Protein AF-0000000073371157 (afdb_homodimer)

Nearest PDB structures (foldseek):
  2rbb-assembly1_B  TM=8.444E-01  e=8.580E-10  Paraburkholderia phytofirmans PsJN
  3bqx-assembly1_A-2  TM=8.732E-01  e=3.550E-09  Fulvimarina pelagi HTCC2506
  2a4x-assembly1_B  TM=8.386E-01  e=1.018E-07  Streptomyces caespitosus
  1kll-assembly1_A-2  TM=8.247E-01  e=1.500E-07  Streptomyces lavendulae
  4mym-assembly1_A-2  TM=7.101E-01  e=2.307E-08  Nocardioides sp. JS614

Solvent-accessible surface area (backbone atoms only — not comparable to full-atom values): 13990 Å² total; per-residue (Å²): 126,49,55,42,66,37,39,38,35,56,28,89,46,38,67,61,51,49,52,37,43,42,67,57,68,48,47,67,57,66,90,74,52,49,84,52,28,42,37,34,38,45,35,74,80,54,40,42,37,36,39,23,22,47,72,60,36,27,67,74,63,72,41,45,70,48,60,37,91,66,23,41,60,51,35,41,36,32,37,36,90,35,69,66,53,41,54,50,47,54,52,35,33,45,74,56,61,27,45,69,80,35,67,77,44,77,41,95,82,31,32,34,26,33,29,32,23,47,89,64,34,56,38,34,35,41,37,22,70,43,68,82,61,68,112,125,51,51,44,65,37,40,36,34,56,28,89,46,40,65,61,50,50,52,36,44,42,68,58,67,48,46,67,57,66,90,74,52,49,85,51,28,41,37,34,37,44,35,73,78,54,40,44,37,36,38,24,22,48,72,59,38,28,64,74,62,69,41,45,71,48,60,37,91,66,22,42,59,51,36,41,35,31,38,37,93,34,70,65,54,42,54,51,49,53,51,36,33,46,75,55,62,29,45,69,81,36,70,76,42,78,41,96,83,31,34,35,26,34,28,31,23,47,88,66,35,55,36,35,35,41,35,20,72,42,70,82,62,68,111

Foldseek 3Di:
DDPADAAEDADQWAVLLVQLCVLLPWDFDCPDDDRFWTWIFDDPVRHTYIYGHQVVVCVVVVDHDDQLVVDADDEAEDEDADLVSQQVSVVSNVVSPKAFPFDWDDDPQFKTKTWIAHPRNHIYMYIYGHCVRVD/DDDADAAEDADQWAVLLVQLCVLLPWDFDCPDDDRFWTWIFDDPVRHTYIYGHQVVVCVVVVDHDDQLVVDADDEAEDEDADLVSQQVSVVSNVVSPKAFPFDWDDDPQFKTKTWIAHPRNHIYMYIYGHCVRVD

InterPro domains:
  IPR004360 Glyoxalase/fosfomycin resistance/dioxygenase domain [PF00903] (6-125)
  IPR029068 Glyoxalase/Bleomycin resistance protein/Dihydroxybiphenyl dioxygenase [G3DSA:3.10.180.10] (1-135)
  IPR029068 Glyoxalase/Bleomycin resistance protein/Dihydroxybiphenyl dioxygenase [SSF54593] (1-130)

Sequence (270 aa):
MTKQIWLNLPVKNVAKAKDFFWKIGFSFNEQHDTPSSTCMVVGENHFVVMLFEEILFSGFSQNDVTDTKLSSEVLISIDAESREEVDELAKKVQEAGGNVFAEPAESQGWMYGFGFADLDGHRWNVLFMDFSKLSMTKQIWLNLPVKNVAKAKDFFWKIGFSFNEQHDTPSSTCMVVGENHFVVMLFEEILFSGFSQNDVTDTKLSSEVLISIDAESREEVDELAKKVQEAGGNVFAEPAESQGWMYGFGFADLDGHRWNVLFMDFSKLS

Radius of gyration: 18.1 Å; Cα contacts (8 Å, |Δi|>4): 629; chains: 2; bounding box: 46×47×40 Å

pLDDT: mean 96.4, std 6.04, range [56.44, 98.94]

Organism: Flavobacterium johnsoniae (strain ATCC 17061 / DSM 2064 / JCM 8514 / BCRC 14874 / CCUG 350202 / NBRC 14942 / NCIMB 11054 / UW101) (NCBI:txid376686)

Structure (mmCIF, N/CA/C/O backbone):
data_AF-0000000073371157-model_v1
#
loop_
_entity.id
_entity.type
_entity.pdbx_description
1 polymer 'Glyoxalase/bleomycin resistance protein/dioxygenase'
#
loop_
_atom_site.group_PDB
_atom_site.id
_atom_site.type_symbol
_atom_site.label_atom_id
_atom_site.label_alt_id
_atom_site.label_comp_id
_atom_site.label_asym_id
_atom_site.label_entity_id
_atom_site.label_seq_id
_atom_site.pdbx_PDB_ins_code
_atom_site.Cartn_x
_atom_site.Cartn_y
_atom_site.Cartn_z
_atom_site.occupancy
_atom_site.B_iso_or_equiv
_atom_site.auth_seq_id
_atom_site.auth_comp_id
_atom_site.auth_asym_id
_atom_site.auth_atom_id
_atom_site.pdbx_PDB_model_num
ATOM 1 N N . MET A 1 1 ? -1.892 -19.672 5.133 1 60 1 MET A N 1
ATOM 2 C CA . MET A 1 1 ? -2.338 -18.344 4.695 1 60 1 MET A CA 1
ATOM 3 C C . MET A 1 1 ? -1.188 -17.344 4.719 1 60 1 MET A C 1
ATOM 5 O O . MET A 1 1 ? -0.108 -17.656 5.23 1 60 1 MET A O 1
ATOM 9 N N . THR A 1 2 ? -1.37 -16.125 4.07 1 73.19 2 THR A N 1
ATOM 10 C CA . THR A 1 2 ? -0.425 -15.008 4.059 1 73.19 2 THR A CA 1
ATOM 11 C C . THR A 1 2 ? -0.019 -14.633 5.48 1 73.19 2 THR A C 1
ATOM 13 O O . THR A 1 2 ? -0.875 -14.43 6.344 1 73.19 2 THR A O 1
ATOM 16 N N . LYS A 1 3 ? 1.232 -14.672 5.824 1 88.38 3 LYS A N 1
ATOM 17 C CA . LYS A 1 3 ? 1.698 -14.32 7.164 1 88.38 3 LYS A CA 1
ATOM 18 C C . LYS A 1 3 ? 2.186 -12.875 7.219 1 88.38 3 LYS A C 1
ATOM 20 O O . LYS A 1 3 ? 2.047 -12.211 8.242 1 88.38 3 LYS A O 1
ATOM 25 N N . GLN A 1 4 ? 2.773 -12.516 6.117 1 95.56 4 GLN A N 1
ATOM 26 C CA . GLN A 1 4 ? 3.324 -11.164 6.09 1 95.56 4 GLN A CA 1
ATOM 27 C C . GLN A 1 4 ? 2.908 -10.43 4.82 1 95.56 4 GLN A C 1
ATOM 29 O O . GLN A 1 4 ? 2.721 -11.047 3.771 1 95.56 4 GLN A O 1
ATOM 34 N N . ILE A 1 5 ? 2.719 -9.156 4.992 1 97.75 5 ILE A N 1
ATOM 35 C CA . ILE A 1 5 ? 2.463 -8.234 3.885 1 97.75 5 ILE A CA 1
ATOM 36 C C . ILE A 1 5 ? 3.4 -7.035 3.982 1 97.75 5 ILE A C 1
ATOM 38 O O . ILE A 1 5 ? 3.686 -6.551 5.078 1 97.75 5 ILE A O 1
ATOM 42 N N . TRP A 1 6 ? 3.951 -6.641 2.848 1 98.31 6 TRP A N 1
ATOM 43 C CA . TRP A 1 6 ? 4.738 -5.41 2.801 1 98.31 6 TRP A CA 1
ATOM 44 C C . TRP A 1 6 ? 4.5 -4.664 1.491 1 98.31 6 TRP A C 1
ATOM 46 O O . TRP A 1 6 ? 3.848 -5.184 0.583 1 98.31 6 TRP A O 1
ATOM 56 N N . LEU A 1 7 ? 4.918 -3.391 1.43 1 98.69 7 LEU A N 1
ATOM 57 C CA . LEU A 1 7 ? 4.684 -2.535 0.272 1 98.69 7 LEU A CA 1
ATOM 58 C C . LEU A 1 7 ? 5.992 -2.217 -0.441 1 98.69 7 LEU A C 1
ATOM 60 O O . LEU A 1 7 ? 7.035 -2.059 0.202 1 98.69 7 LEU A O 1
ATOM 64 N N . ASN A 1 8 ? 5.898 -2.141 -1.729 1 98.81 8 ASN A N 1
ATOM 65 C CA . ASN A 1 8 ? 6.988 -1.651 -2.564 1 98.81 8 ASN A CA 1
ATOM 66 C C . ASN A 1 8 ? 6.605 -0.365 -3.289 1 98.81 8 ASN A C 1
ATOM 68 O O . ASN A 1 8 ? 5.625 -0.337 -4.039 1 98.81 8 ASN A O 1
ATOM 72 N N . LEU A 1 9 ? 7.336 0.669 -3.055 1 98.88 9 LEU A N 1
ATOM 73 C CA . LEU A 1 9 ? 7.062 1.976 -3.645 1 98.88 9 LEU A CA 1
ATOM 74 C C . LEU A 1 9 ? 8.242 2.449 -4.488 1 98.88 9 LEU A C 1
ATOM 76 O O . LEU A 1 9 ? 9.391 2.383 -4.043 1 98.88 9 LEU A O 1
ATOM 80 N N . PRO A 1 10 ? 7.953 2.939 -5.688 1 98.94 10 PRO A N 1
ATOM 81 C CA . PRO A 1 10 ? 9.031 3.535 -6.48 1 98.94 10 PRO A CA 1
ATOM 82 C C . PRO A 1 10 ? 9.375 4.957 -6.043 1 98.94 10 PRO A C 1
ATOM 84 O O . PRO A 1 10 ? 8.477 5.734 -5.699 1 98.94 10 PRO A O 1
ATOM 87 N N . VAL A 1 11 ? 10.609 5.25 -6.039 1 98.94 11 VAL A N 1
ATOM 88 C CA . VAL A 1 11 ? 11.078 6.605 -5.785 1 98.94 11 VAL A CA 1
ATOM 89 C C . VAL A 1 11 ? 12.125 6.996 -6.832 1 98.94 11 VAL A C 1
ATOM 91 O O . VAL A 1 11 ? 12.773 6.133 -7.418 1 98.94 11 VAL A O 1
ATOM 94 N N . LYS A 1 12 ? 12.25 8.258 -7.094 1 98.75 12 LYS A N 1
ATOM 95 C CA . LYS A 1 12 ? 13.211 8.75 -8.078 1 98.75 12 LYS A CA 1
ATOM 96 C C . LYS A 1 12 ? 14.633 8.727 -7.52 1 98.75 12 LYS A C 1
ATOM 98 O O . LYS A 1 12 ? 15.586 8.477 -8.258 1 98.75 12 LYS A O 1
ATOM 103 N N . ASN A 1 13 ? 14.82 9.039 -6.277 1 98.75 13 ASN A N 1
ATOM 104 C CA . ASN A 1 13 ? 16.094 9.094 -5.559 1 98.75 13 ASN A CA 1
ATOM 105 C C . ASN A 1 13 ? 15.945 8.562 -4.137 1 98.75 13 ASN A C 1
ATOM 107 O O . ASN A 1 13 ? 15.328 9.203 -3.285 1 98.75 13 ASN A O 1
ATOM 111 N N . VAL A 1 14 ? 16.594 7.402 -3.861 1 98.81 14 VAL A N 1
ATOM 112 C CA . VAL A 1 14 ? 16.391 6.68 -2.609 1 98.81 14 VAL A CA 1
ATOM 113 C C . VAL A 1 14 ? 16.906 7.516 -1.44 1 98.81 14 VAL A C 1
ATOM 115 O O . VAL A 1 14 ? 16.25 7.629 -0.408 1 98.81 14 VAL A O 1
ATOM 118 N N . ALA A 1 15 ? 18.016 8.117 -1.607 1 98.5 15 ALA A N 1
ATOM 119 C CA . ALA A 1 15 ? 18.609 8.906 -0.527 1 98.5 15 ALA A CA 1
ATOM 120 C C . ALA A 1 15 ? 17.719 10.086 -0.156 1 98.5 15 ALA A C 1
ATOM 122 O O . ALA A 1 15 ? 17.516 10.375 1.026 1 98.5 15 ALA A O 1
ATOM 123 N N . LYS A 1 16 ? 17.188 10.789 -1.141 1 98.75 16 LYS A N 1
ATOM 124 C CA . LYS A 1 16 ? 16.297 11.922 -0.89 1 98.75 16 LYS A CA 1
ATOM 125 C C . LYS A 1 16 ? 15 11.461 -0.219 1 98.75 16 LYS A C 1
ATOM 127 O O . LYS A 1 16 ? 14.516 12.102 0.713 1 98.75 16 LYS A O 1
ATOM 132 N N . ALA A 1 17 ? 14.469 10.344 -0.72 1 98.88 17 ALA A N 1
ATOM 133 C CA . ALA A 1 17 ? 13.258 9.797 -0.122 1 98.88 17 ALA A CA 1
ATOM 134 C C . ALA A 1 17 ? 13.484 9.414 1.336 1 98.88 17 ALA A C 1
ATOM 136 O O . ALA A 1 17 ? 12.672 9.734 2.205 1 98.88 17 ALA A O 1
ATOM 137 N N . LYS A 1 18 ? 14.57 8.75 1.544 1 98.5 18 LYS A N 1
ATOM 138 C CA . LYS A 1 18 ? 14.93 8.344 2.9 1 98.5 18 LYS A CA 1
ATOM 139 C C . LYS A 1 18 ? 15.039 9.555 3.826 1 98.5 18 LYS A C 1
ATOM 141 O O . LYS A 1 18 ? 14.516 9.539 4.941 1 98.5 18 LYS A O 1
ATOM 146 N N . ASP A 1 19 ? 15.727 10.586 3.375 1 98.62 19 ASP A N 1
ATOM 147 C CA . ASP A 1 19 ? 15.898 11.797 4.168 1 98.62 19 ASP A CA 1
ATOM 148 C C . ASP A 1 19 ? 14.547 12.43 4.5 1 98.62 19 ASP A C 1
ATOM 150 O O . ASP A 1 19 ? 14.312 12.844 5.641 1 98.62 19 ASP A O 1
ATOM 154 N N . PHE A 1 20 ? 13.656 12.477 3.551 1 98.88 20 PHE A N 1
ATOM 155 C CA . PHE A 1 20 ? 12.32 13.023 3.75 1 98.88 20 PHE A CA 1
ATOM 156 C C . PHE A 1 20 ? 11.578 12.266 4.844 1 98.88 20 PHE A C 1
ATOM 158 O O . PHE A 1 20 ? 11.117 12.859 5.816 1 98.88 20 PHE A O 1
ATOM 165 N N . PHE A 1 21 ? 11.492 10.945 4.641 1 98.62 21 PHE A N 1
ATOM 166 C CA . PHE A 1 21 ? 10.703 10.133 5.562 1 98.62 21 PHE A CA 1
ATOM 167 C C . PHE A 1 21 ? 11.336 10.125 6.949 1 98.62 21 PHE A C 1
ATOM 169 O O . PHE A 1 21 ? 10.633 10.094 7.961 1 98.62 21 PHE A O 1
ATOM 176 N N . TRP A 1 22 ? 12.648 10.203 6.977 1 97.56 22 TRP A N 1
ATOM 177 C CA . TRP A 1 22 ? 13.336 10.312 8.258 1 97.56 22 TRP A CA 1
ATOM 178 C C . TRP A 1 22 ? 12.953 11.602 8.977 1 97.56 22 TRP A C 1
ATOM 180 O O . TRP A 1 22 ? 12.617 11.586 10.156 1 97.56 22 TRP A O 1
ATOM 190 N N . LYS A 1 23 ? 12.945 12.688 8.297 1 98.06 23 LYS A N 1
ATOM 191 C CA . LYS A 1 23 ? 12.648 14 8.867 1 98.06 23 LYS A CA 1
ATOM 192 C C . LYS A 1 23 ? 11.227 14.047 9.43 1 98.06 23 LYS A C 1
ATOM 194 O O . LYS A 1 23 ? 10.953 14.781 10.383 1 98.06 23 LYS A O 1
ATOM 199 N N . ILE A 1 24 ? 10.406 13.25 8.828 1 97.56 24 ILE A N 1
ATOM 200 C CA . ILE A 1 24 ? 9.031 13.352 9.289 1 97.56 24 ILE A CA 1
ATOM 201 C C . ILE A 1 24 ? 8.727 12.219 10.273 1 97.56 24 ILE A C 1
ATOM 203 O O . ILE A 1 24 ? 7.574 12.008 10.648 1 97.56 24 ILE A O 1
ATOM 207 N N . GLY A 1 25 ? 9.719 11.414 10.609 1 96 25 GLY A N 1
ATOM 208 C CA . GLY A 1 25 ? 9.57 10.602 11.805 1 96 25 GLY A CA 1
ATOM 209 C C . GLY A 1 25 ? 9.57 9.117 11.516 1 96 25 GLY A C 1
ATOM 210 O O . GLY A 1 25 ? 9.406 8.305 12.43 1 96 25 GLY A O 1
ATOM 211 N N . PHE A 1 26 ? 9.719 8.711 10.273 1 96.94 26 PHE A N 1
ATOM 212 C CA . PHE A 1 26 ? 9.789 7.289 9.969 1 96.94 26 PHE A CA 1
ATOM 213 C C . PHE A 1 26 ? 11.188 6.75 10.234 1 96.94 26 PHE A C 1
ATOM 215 O O . PHE A 1 26 ? 12.148 7.516 10.32 1 96.94 26 PHE A O 1
ATOM 222 N N . SER A 1 27 ? 11.227 5.441 10.438 1 96.88 27 SER A N 1
ATOM 223 C CA . SER A 1 27 ? 12.484 4.754 10.711 1 96.88 27 SER A CA 1
ATOM 224 C C . SER A 1 27 ? 12.867 3.818 9.57 1 96.88 27 SER A C 1
ATOM 226 O O . SER A 1 27 ? 12.047 3.541 8.688 1 96.88 27 SER A O 1
ATOM 228 N N . PHE A 1 28 ? 14.141 3.348 9.633 1 97.81 28 PHE A N 1
ATOM 229 C CA . PHE A 1 28 ? 14.672 2.518 8.555 1 97.81 28 PHE A CA 1
ATOM 230 C C . PHE A 1 28 ? 15.492 1.364 9.117 1 97.81 28 PHE A C 1
ATOM 232 O O . PHE A 1 28 ? 16.203 1.524 10.117 1 97.81 28 PHE A O 1
ATOM 239 N N . ASN A 1 29 ? 15.312 0.179 8.547 1 97.5 29 ASN A N 1
ATOM 240 C CA . ASN A 1 29 ? 16.297 -0.889 8.641 1 97.5 29 ASN A CA 1
ATOM 241 C C . ASN A 1 29 ? 17.391 -0.749 7.574 1 97.5 29 ASN A C 1
ATOM 243 O O . ASN A 1 29 ? 17.156 -1.092 6.41 1 97.5 29 ASN A O 1
ATOM 247 N N . GLU A 1 30 ? 18.547 -0.343 7.938 1 95.19 30 GLU A N 1
ATOM 248 C CA . GLU A 1 30 ? 19.547 0.105 6.969 1 95.19 30 GLU A CA 1
ATOM 249 C C . GLU A 1 30 ? 20.562 -0.991 6.68 1 95.19 30 GLU A C 1
ATOM 251 O O . GLU A 1 30 ? 21.516 -0.778 5.922 1 95.19 30 GLU A O 1
ATOM 256 N N . GLN A 1 31 ? 20.344 -2.125 7.207 1 94.5 31 GLN A N 1
ATOM 257 C CA . GLN A 1 31 ? 21.328 -3.197 7.109 1 94.5 31 GLN A CA 1
ATOM 258 C C . GLN A 1 31 ? 21.594 -3.566 5.652 1 94.5 31 GLN A C 1
ATOM 260 O O . GLN A 1 31 ? 22.703 -3.965 5.305 1 94.5 31 GLN A O 1
ATOM 265 N N . HIS A 1 32 ? 20.688 -3.377 4.754 1 91.94 32 HIS A N 1
ATOM 266 C CA . HIS A 1 32 ? 20.844 -3.822 3.371 1 91.94 32 HIS A CA 1
ATOM 267 C C . HIS A 1 32 ? 20.562 -2.686 2.393 1 91.94 32 HIS A C 1
ATOM 269 O O . HIS A 1 32 ? 20.125 -2.922 1.267 1 91.94 32 HIS A O 1
ATOM 275 N N . ASP A 1 33 ? 20.812 -1.528 2.859 1 96.62 33 ASP A N 1
ATOM 276 C CA . ASP A 1 33 ? 20.641 -0.375 1.984 1 96.62 33 ASP A CA 1
ATOM 277 C C . ASP A 1 33 ? 21.531 -0.479 0.747 1 96.62 33 ASP A C 1
ATOM 279 O O . ASP A 1 33 ? 22.672 -0.907 0.837 1 96.62 33 ASP A O 1
ATOM 283 N N . THR A 1 34 ? 21.031 -0.139 -0.359 1 97.44 34 THR A N 1
ATOM 284 C CA . THR A 1 34 ? 21.781 0.094 -1.59 1 97.44 34 THR A CA 1
ATOM 285 C C . THR A 1 34 ? 21.484 1.487 -2.143 1 97.44 34 THR A C 1
ATOM 287 O O . THR A 1 34 ? 20.578 2.172 -1.669 1 97.44 34 THR A O 1
ATOM 290 N N . PRO A 1 35 ? 22.266 1.944 -3.047 1 97.38 35 PRO A N 1
ATOM 291 C CA . PRO A 1 35 ? 21.906 3.221 -3.67 1 97.38 35 PRO A CA 1
ATOM 292 C C . PRO A 1 35 ? 20.531 3.195 -4.324 1 97.38 35 PRO A C 1
ATOM 294 O O . PRO A 1 35 ? 19.906 4.246 -4.508 1 97.38 35 PRO A O 1
ATOM 297 N N . SER A 1 36 ? 20 1.982 -4.547 1 98.38 36 SER A N 1
ATOM 298 C CA . SER A 1 36 ? 18.781 1.884 -5.332 1 98.38 36 SER A CA 1
ATOM 299 C C . SER A 1 36 ? 17.625 1.335 -4.496 1 98.38 36 SER A C 1
ATOM 301 O O . SER A 1 36 ? 16.531 1.121 -5.008 1 98.38 36 SER A O 1
ATOM 303 N N . SER A 1 37 ? 17.875 1.134 -3.201 1 98.62 37 SER A N 1
ATOM 304 C CA . SER A 1 37 ? 16.781 0.615 -2.383 1 98.62 37 SER A CA 1
ATOM 305 C C . SER A 1 37 ? 17.047 0.842 -0.898 1 98.62 37 SER A C 1
ATOM 307 O O . SER A 1 37 ? 18.203 0.903 -0.471 1 98.62 37 SER A O 1
ATOM 309 N N . THR A 1 38 ? 16.016 0.983 -0.104 1 98.69 38 THR A N 1
ATOM 310 C CA . THR A 1 38 ? 16.062 1.022 1.354 1 98.69 38 THR A CA 1
ATOM 311 C C . THR A 1 38 ? 14.758 0.504 1.952 1 98.69 38 THR A C 1
ATOM 313 O O . THR A 1 38 ? 13.75 0.403 1.256 1 98.69 38 THR A O 1
ATOM 316 N N . CYS A 1 39 ? 14.812 0.127 3.174 1 98.69 39 CYS A N 1
ATOM 317 C CA . CYS A 1 39 ? 13.695 -0.491 3.875 1 98.69 39 CYS A CA 1
ATOM 318 C C . CYS A 1 39 ? 13.172 0.421 4.977 1 98.69 39 CYS A C 1
ATOM 320 O O . CYS A 1 39 ? 13.82 0.59 6.012 1 98.69 39 CYS A O 1
ATOM 322 N N . MET A 1 40 ? 12.016 0.974 4.777 1 98.44 40 MET A N 1
ATOM 323 C CA . MET A 1 40 ? 11.344 1.785 5.793 1 98.44 40 MET A CA 1
ATOM 324 C C . MET A 1 40 ? 10.469 0.919 6.691 1 98.44 40 MET A C 1
ATOM 326 O O . MET A 1 40 ? 9.828 -0.019 6.219 1 98.44 40 MET A O 1
ATOM 330 N N . VAL A 1 41 ? 10.43 1.259 7.965 1 97.19 41 VAL A N 1
ATOM 331 C CA . VAL A 1 41 ? 9.609 0.545 8.945 1 97.19 41 VAL A CA 1
ATOM 332 C C . VAL A 1 41 ? 8.594 1.499 9.562 1 97.19 41 VAL A C 1
ATOM 334 O O . VAL A 1 41 ? 8.945 2.59 10.016 1 97.19 41 VAL A O 1
ATOM 337 N N . VAL A 1 42 ? 7.293 1.053 9.555 1 96.38 42 VAL A N 1
ATOM 338 C CA . VAL A 1 42 ? 6.23 1.973 9.938 1 96.38 42 VAL A CA 1
ATOM 339 C C . VAL A 1 42 ? 5.363 1.337 11.023 1 96.38 42 VAL A C 1
ATOM 341 O O . VAL A 1 42 ? 4.953 0.18 10.898 1 96.38 42 VAL A O 1
ATOM 344 N N . GLY A 1 43 ? 5.105 2.045 12.062 1 92.69 43 GLY A N 1
ATOM 345 C CA . GLY A 1 43 ? 4.109 1.666 13.055 1 92.69 43 GLY A CA 1
ATOM 346 C C . GLY A 1 43 ? 4.637 0.679 14.086 1 92.69 43 GLY A C 1
ATOM 347 O O . GLY A 1 43 ? 5.789 0.251 14.008 1 92.69 43 GLY A O 1
ATOM 348 N N . GLU A 1 44 ? 3.77 0.349 14.984 1 91.25 44 GLU A N 1
ATOM 349 C CA . GLU A 1 44 ? 4.125 -0.492 16.125 1 91.25 44 GLU A CA 1
ATOM 350 C C . GLU A 1 44 ? 4.367 -1.936 15.688 1 91.25 44 GLU A C 1
ATOM 352 O O . GLU A 1 44 ? 5.156 -2.65 16.312 1 91.25 44 GLU A O 1
ATOM 357 N N . ASN A 1 45 ? 3.727 -2.299 14.641 1 91.81 45 ASN A N 1
ATOM 358 C CA . ASN A 1 45 ? 3.883 -3.67 14.164 1 91.81 45 ASN A CA 1
ATOM 359 C C . ASN A 1 45 ? 5.035 -3.789 13.172 1 91.81 45 ASN A C 1
ATOM 361 O O . ASN A 1 45 ? 5.191 -4.82 12.516 1 91.81 45 ASN A O 1
ATOM 365 N N . HIS A 1 46 ? 5.781 -2.75 12.945 1 94 46 HIS A N 1
ATOM 366 C CA . HIS A 1 46 ? 6.98 -2.736 12.117 1 94 46 HIS A CA 1
ATOM 367 C C . HIS A 1 46 ? 6.66 -3.131 10.68 1 94 46 HIS A C 1
ATOM 369 O O . HIS A 1 46 ? 7.34 -3.977 10.094 1 94 46 HIS A O 1
ATOM 375 N N . PHE A 1 47 ? 5.656 -2.502 10.172 1 97 47 PHE A N 1
ATOM 376 C CA . PHE A 1 47 ? 5.277 -2.736 8.781 1 97 47 PHE A CA 1
ATOM 377 C C . PHE A 1 47 ? 6.363 -2.246 7.832 1 97 47 PHE A C 1
ATOM 379 O O . PHE A 1 47 ? 6.859 -1.126 7.977 1 97 47 PHE A O 1
ATOM 386 N N . VAL A 1 48 ? 6.676 -3.078 6.844 1 97.81 48 VAL A N 1
ATOM 387 C CA . VAL A 1 48 ? 7.781 -2.785 5.941 1 97.81 48 VAL A CA 1
ATOM 388 C C . VAL A 1 48 ? 7.254 -2.098 4.684 1 97.81 48 VAL A C 1
ATOM 390 O O . VAL A 1 48 ? 6.277 -2.553 4.082 1 97.81 48 VAL A O 1
ATOM 393 N N . VAL A 1 49 ? 7.906 -0.991 4.348 1 98.69 49 VAL A N 1
ATOM 394 C CA . VAL A 1 49 ? 7.766 -0.35 3.045 1 98.69 49 VAL A CA 1
ATOM 395 C C . VAL A 1 49 ? 9.125 -0.289 2.35 1 98.69 49 VAL A C 1
ATOM 397 O O . VAL A 1 49 ? 10.008 0.458 2.771 1 98.69 49 VAL A O 1
ATOM 400 N N . MET A 1 50 ? 9.25 -1.076 1.315 1 98.81 50 MET A N 1
ATOM 401 C CA . MET A 1 50 ? 10.469 -1.002 0.511 1 98.81 50 MET A CA 1
ATOM 402 C C . MET A 1 50 ? 10.406 0.169 -0.464 1 98.81 50 MET A C 1
ATOM 404 O O . MET A 1 50 ? 9.438 0.302 -1.219 1 98.81 50 MET A O 1
ATOM 408 N N . LEU A 1 51 ? 11.398 1.003 -0.394 1 98.88 51 LEU A N 1
ATOM 409 C CA . LEU A 1 51 ? 11.578 2.053 -1.391 1 98.88 51 LEU A CA 1
ATOM 410 C C . LEU A 1 51 ? 12.602 1.636 -2.441 1 98.88 51 LEU A C 1
ATOM 412 O O . LEU A 1 51 ? 13.758 1.355 -2.111 1 98.88 51 LEU A O 1
ATOM 416 N N . PHE A 1 52 ? 12.172 1.595 -3.682 1 98.81 52 PHE A N 1
ATOM 417 C CA . PHE A 1 52 ? 13.016 1.194 -4.797 1 98.81 52 PHE A CA 1
ATOM 418 C C . PHE A 1 52 ? 13.133 2.318 -5.82 1 98.81 52 PHE A C 1
ATOM 420 O O . PHE A 1 52 ? 12.148 2.998 -6.117 1 98.81 52 PHE A O 1
ATOM 427 N N . GLU A 1 53 ? 14.312 2.436 -6.402 1 98.75 53 GLU A N 1
ATOM 428 C CA . GLU A 1 53 ? 14.367 3.248 -7.613 1 98.75 53 GLU A CA 1
ATOM 429 C C . GLU A 1 53 ? 13.383 2.746 -8.664 1 98.75 53 GLU A C 1
ATOM 431 O O . GLU A 1 53 ? 13.117 1.545 -8.75 1 98.75 53 GLU A O 1
ATOM 436 N N . GLU A 1 54 ? 12.961 3.67 -9.492 1 98.75 54 GLU A N 1
ATOM 437 C CA . GLU A 1 54 ? 11.859 3.408 -10.414 1 98.75 54 GLU A CA 1
ATOM 438 C C . GLU A 1 54 ? 12.188 2.238 -11.344 1 98.75 54 GLU A C 1
ATOM 440 O O . GLU A 1 54 ? 11.32 1.414 -11.641 1 98.75 54 GLU A O 1
ATOM 445 N N . ILE A 1 55 ? 13.438 2.139 -11.789 1 98.25 55 ILE A N 1
ATOM 446 C CA . ILE A 1 55 ? 13.789 1.101 -12.758 1 98.25 55 ILE A CA 1
ATOM 447 C C . ILE A 1 55 ? 13.68 -0.272 -12.094 1 98.25 55 ILE A C 1
ATOM 449 O O . ILE A 1 55 ? 13.234 -1.233 -12.719 1 98.25 55 ILE A O 1
ATOM 453 N N . LEU A 1 56 ? 14.078 -0.437 -10.859 1 98.06 56 LEU A N 1
ATOM 454 C CA . LEU A 1 56 ? 13.953 -1.695 -10.133 1 98.06 56 LEU A CA 1
ATOM 455 C C . LEU A 1 56 ? 12.484 -2.043 -9.898 1 98.06 56 LEU A C 1
ATOM 457 O O . LEU A 1 56 ? 12.062 -3.174 -10.156 1 98.06 56 LEU A O 1
ATOM 461 N N . PHE A 1 57 ? 11.758 -1.056 -9.445 1 98.75 57 PHE A N 1
ATOM 462 C CA . PHE A 1 57 ? 10.336 -1.242 -9.203 1 98.75 57 PHE A CA 1
ATOM 463 C C . PHE A 1 57 ? 9.625 -1.74 -10.453 1 98.75 57 PHE A C 1
ATOM 465 O O . PHE A 1 57 ? 8.852 -2.697 -10.398 1 98.75 57 PHE A O 1
ATOM 472 N N . SER A 1 58 ? 9.883 -1.059 -11.594 1 98.56 58 SER A N 1
ATOM 473 C CA . SER A 1 58 ? 9.242 -1.44 -12.844 1 98.56 58 SER A CA 1
ATOM 474 C C . SER A 1 58 ? 9.594 -2.873 -13.234 1 98.56 58 SER A C 1
ATOM 476 O O . SER A 1 58 ? 8.766 -3.58 -13.82 1 98.56 58 SER A O 1
ATOM 478 N N . GLY A 1 59 ? 10.82 -3.307 -12.906 1 97.69 59 GLY A N 1
ATOM 479 C CA . GLY A 1 59 ? 11.203 -4.688 -13.141 1 97.69 59 GLY A CA 1
ATOM 480 C C . GLY A 1 59 ? 10.383 -5.688 -12.352 1 97.69 59 GLY A C 1
ATOM 481 O O . GLY A 1 59 ? 10.031 -6.754 -12.859 1 97.69 59 GLY A O 1
ATOM 482 N N . PHE A 1 60 ? 9.992 -5.344 -11.148 1 97.44 60 PHE A N 1
ATOM 483 C CA . PHE A 1 60 ? 9.211 -6.219 -10.281 1 97.44 60 PHE A CA 1
ATOM 484 C C . PHE A 1 60 ? 7.738 -6.195 -10.68 1 97.44 60 PHE A C 1
ATOM 486 O O . PHE A 1 60 ? 7.094 -7.246 -10.742 1 97.44 60 PHE A O 1
ATOM 493 N N . SER A 1 61 ? 7.227 -4.984 -10.953 1 98.19 61 SER A N 1
ATOM 494 C CA . SER A 1 61 ? 5.797 -4.816 -11.195 1 98.19 61 SER A CA 1
ATOM 495 C C . SER A 1 61 ? 5.438 -5.172 -12.633 1 98.19 61 SER A C 1
ATOM 497 O O . SER A 1 61 ? 4.262 -5.379 -12.953 1 98.19 61 SER A O 1
ATOM 499 N N . GLN A 1 62 ? 6.512 -5.184 -13.523 1 98.19 62 GLN A N 1
ATOM 500 C CA . GLN A 1 62 ? 6.336 -5.457 -14.945 1 98.19 62 GLN A CA 1
ATOM 501 C C . GLN A 1 62 ? 5.258 -4.562 -15.555 1 98.19 62 GLN A C 1
ATOM 503 O O . GLN A 1 62 ? 4.363 -5.047 -16.25 1 98.19 62 GLN A O 1
ATOM 508 N N . ASN A 1 63 ? 5.27 -3.318 -15.242 1 98.5 63 ASN A N 1
ATOM 509 C CA . ASN A 1 63 ? 4.461 -2.219 -15.766 1 98.5 63 ASN A CA 1
ATOM 510 C C . ASN A 1 63 ? 5.199 -0.888 -15.664 1 98.5 63 ASN A C 1
ATOM 512 O O . ASN A 1 63 ? 6.195 -0.774 -14.945 1 98.5 63 ASN A O 1
ATOM 516 N N . ASP A 1 64 ? 4.785 0.105 -16.422 1 98.69 64 ASP A N 1
ATOM 517 C CA . ASP A 1 64 ? 5.348 1.442 -16.266 1 98.69 64 ASP A CA 1
ATOM 518 C C . ASP A 1 64 ? 5.035 2.016 -14.883 1 98.69 64 ASP A C 1
ATOM 520 O O . ASP A 1 64 ? 4.086 1.58 -14.227 1 98.69 64 ASP A O 1
ATOM 524 N N . VAL A 1 65 ? 5.887 2.953 -14.5 1 98.81 65 VAL A N 1
ATOM 525 C CA . VAL A 1 65 ? 5.664 3.631 -13.227 1 98.81 65 VAL A CA 1
ATOM 526 C C . VAL A 1 65 ? 4.633 4.746 -13.406 1 98.81 65 VAL A C 1
ATOM 528 O O . VAL A 1 65 ? 4.707 5.52 -14.359 1 98.81 65 VAL A O 1
ATOM 531 N N . THR A 1 66 ? 3.699 4.863 -12.539 1 98.81 66 THR A N 1
ATOM 532 C CA . THR A 1 66 ? 2.639 5.863 -12.586 1 98.81 66 THR A CA 1
ATOM 533 C C . THR A 1 66 ? 3.213 7.266 -12.414 1 98.81 66 THR A C 1
ATOM 535 O O . THR A 1 66 ? 4.086 7.488 -11.578 1 98.81 66 THR A O 1
ATOM 538 N N . ASP A 1 67 ? 2.74 8.18 -13.227 1 98.69 67 ASP A N 1
ATOM 539 C CA . ASP A 1 67 ? 2.973 9.594 -12.961 1 98.69 67 ASP A CA 1
ATOM 540 C C . ASP A 1 67 ? 2.043 10.109 -11.867 1 98.69 67 ASP A C 1
ATOM 542 O O . ASP A 1 67 ? 0.892 10.461 -12.133 1 98.69 67 ASP A O 1
ATOM 546 N N . THR A 1 68 ? 2.514 10.266 -10.672 1 98.56 68 THR A N 1
ATOM 547 C CA . THR A 1 68 ? 1.71 10.547 -9.492 1 98.56 68 THR A CA 1
ATOM 548 C C . THR A 1 68 ? 1.218 11.992 -9.5 1 98.56 68 THR A C 1
ATOM 550 O O . THR A 1 68 ? 0.351 12.367 -8.703 1 98.56 68 THR A O 1
ATOM 553 N N . LYS A 1 69 ? 1.737 12.836 -10.359 1 97.56 69 LYS A N 1
ATOM 554 C CA . LYS A 1 69 ? 1.191 14.18 -10.539 1 97.56 69 LYS A CA 1
ATOM 555 C C . LYS A 1 69 ? -0.175 14.133 -11.219 1 97.56 69 LYS A C 1
ATOM 557 O O . LYS A 1 69 ? -0.97 15.062 -11.086 1 97.56 69 LYS A O 1
ATOM 562 N N . LEU A 1 70 ? -0.416 12.984 -11.898 1 97.94 70 LEU A N 1
ATOM 563 C CA . LEU A 1 70 ? -1.623 12.898 -12.711 1 97.94 70 LEU A CA 1
ATOM 564 C C . LEU A 1 70 ? -2.67 12.016 -12.047 1 97.94 70 LEU A C 1
ATOM 566 O O . LEU A 1 70 ? -3.871 12.211 -12.242 1 97.94 70 LEU A O 1
ATOM 570 N N . SER A 1 71 ? -2.273 11 -11.328 1 98.81 71 SER A N 1
ATOM 571 C CA . SER A 1 71 ? -3.215 10.039 -10.758 1 98.81 71 SER A CA 1
ATOM 572 C C . SER A 1 71 ? -2.6 9.305 -9.578 1 98.81 71 SER A C 1
ATOM 574 O O . SER A 1 71 ? -1.387 9.359 -9.367 1 98.81 71 SER A O 1
ATOM 576 N N . SER A 1 72 ? -3.439 8.711 -8.797 1 98.81 72 SER A N 1
ATOM 577 C CA . SER A 1 72 ? -3.027 7.891 -7.664 1 98.81 72 SER A CA 1
ATOM 578 C C . SER A 1 72 ? -3.666 6.508 -7.727 1 98.81 72 SER A C 1
ATOM 580 O O . SER A 1 72 ? -4.836 6.371 -8.086 1 98.81 72 SER A O 1
ATOM 582 N N . GLU A 1 73 ? -2.902 5.523 -7.316 1 98.88 73 GLU A N 1
ATOM 583 C CA . GLU A 1 73 ? -3.354 4.137 -7.277 1 98.88 73 GLU A CA 1
ATOM 584 C C . GLU A 1 73 ? -3.582 3.67 -5.844 1 98.88 73 GLU A C 1
ATOM 586 O O . GLU A 1 73 ? -4.238 2.654 -5.613 1 98.88 73 GLU A O 1
ATOM 591 N N . VAL A 1 74 ? -3.047 4.34 -4.902 1 98.94 74 VAL A N 1
ATOM 592 C CA . VAL A 1 74 ? -3.117 3.951 -3.498 1 98.94 74 VAL A CA 1
ATOM 593 C C . VAL A 1 74 ? -3.076 5.195 -2.613 1 98.94 74 VAL A C 1
ATOM 595 O O . VAL A 1 74 ? -2.447 6.195 -2.969 1 98.94 74 VAL A O 1
ATOM 598 N N . LEU A 1 75 ? -3.795 5.199 -1.579 1 98.94 75 LEU A N 1
ATOM 599 C CA . LEU A 1 75 ? -3.652 6.121 -0.458 1 98.94 75 LEU A CA 1
ATOM 600 C C . LEU A 1 75 ? -3.17 5.387 0.791 1 98.94 75 LEU A C 1
ATOM 602 O O . LEU A 1 75 ? -3.826 4.457 1.26 1 98.94 75 LEU A O 1
ATOM 606 N N . ILE A 1 76 ? -1.988 5.781 1.271 1 98.88 76 ILE A N 1
ATOM 607 C CA . ILE A 1 76 ? -1.405 5.148 2.451 1 98.88 76 ILE A CA 1
ATOM 608 C C . ILE A 1 76 ? -1.776 5.945 3.699 1 98.88 76 ILE A C 1
ATOM 610 O O . ILE A 1 76 ? -1.5 7.145 3.781 1 98.88 76 ILE A O 1
ATOM 614 N N . SER A 1 77 ? -2.42 5.25 4.656 1 98.69 77 SER A N 1
ATOM 615 C CA . SER A 1 77 ? -2.908 5.945 5.844 1 98.69 77 SER A CA 1
ATOM 616 C C . SER A 1 77 ? -2.139 5.52 7.09 1 98.69 77 SER A C 1
ATOM 618 O O . SER A 1 77 ? -1.821 4.34 7.258 1 98.69 77 SER A O 1
ATOM 620 N N . ILE A 1 78 ? -1.87 6.488 7.949 1 98.19 78 ILE A N 1
ATOM 621 C CA . ILE A 1 78 ? -1.324 6.215 9.273 1 98.19 78 ILE A CA 1
ATOM 622 C C . ILE A 1 78 ? -2.143 6.953 10.328 1 98.19 78 ILE A C 1
ATOM 624 O O . ILE A 1 78 ? -2.797 7.957 10.031 1 98.19 78 ILE A O 1
ATOM 628 N N . ASP A 1 79 ? -2.072 6.43 11.523 1 97.5 79 ASP A N 1
ATOM 629 C CA . ASP A 1 79 ? -2.838 7.102 12.57 1 97.5 79 ASP A CA 1
ATOM 630 C C . ASP A 1 79 ? -1.948 8.039 13.383 1 97.5 79 ASP A C 1
ATOM 632 O O . ASP A 1 79 ? -0.722 7.996 13.266 1 97.5 79 ASP A O 1
ATOM 636 N N . ALA A 1 80 ? -2.572 8.914 14.023 1 97 80 ALA A N 1
ATOM 637 C CA . ALA A 1 80 ? -1.974 9.773 15.047 1 97 80 ALA A CA 1
ATOM 638 C C . ALA A 1 80 ? -2.684 9.609 16.391 1 97 80 ALA A C 1
ATOM 640 O O . ALA A 1 80 ? -3.83 9.156 16.438 1 97 80 ALA A O 1
ATOM 641 N N . GLU A 1 81 ? -2.021 9.992 17.453 1 95.06 81 GLU A N 1
ATOM 642 C CA . GLU A 1 81 ? -2.555 9.742 18.781 1 95.06 81 GLU A CA 1
ATOM 643 C C . GLU A 1 81 ? -3.309 10.961 19.312 1 95.06 81 GLU A C 1
ATOM 645 O O . GLU A 1 81 ? -3.965 10.891 20.344 1 95.06 81 GLU A O 1
ATOM 650 N N . SER A 1 82 ? -3.168 12.094 18.625 1 95.75 82 SER A N 1
ATOM 651 C CA . SER A 1 82 ? -3.834 13.328 19.031 1 95.75 82 SER A CA 1
ATOM 652 C C . SER A 1 82 ? -3.938 14.312 17.875 1 95.75 82 SER A C 1
ATOM 654 O O . SER A 1 82 ? -3.271 14.148 16.859 1 95.75 82 SER A O 1
ATOM 656 N N . ARG A 1 83 ? -4.797 15.352 18.062 1 96.94 83 ARG A N 1
ATOM 657 C CA . ARG A 1 83 ? -4.902 16.438 17.094 1 96.94 83 ARG A CA 1
ATOM 658 C C . ARG A 1 83 ? -3.58 17.188 16.969 1 96.94 83 ARG A C 1
ATOM 660 O O . ARG A 1 83 ? -3.186 17.578 15.867 1 96.94 83 ARG A O 1
ATOM 667 N N . GLU A 1 84 ? -2.924 17.359 18.109 1 97.81 84 GLU A N 1
ATOM 668 C CA . GLU A 1 84 ? -1.649 18.078 18.125 1 97.81 84 GLU A CA 1
ATOM 669 C C . GLU A 1 84 ? -0.597 17.344 17.297 1 97.81 84 GLU A C 1
ATOM 671 O O . GLU A 1 84 ? 0.193 17.969 16.594 1 97.81 84 GLU A O 1
ATOM 676 N N . GLU A 1 85 ? -0.573 16.062 17.406 1 97.69 85 GLU A N 1
ATOM 677 C CA . GLU A 1 85 ? 0.372 15.273 16.625 1 97.69 85 GLU A CA 1
ATOM 678 C C . GLU A 1 85 ? 0.119 15.422 15.125 1 97.69 85 GLU A C 1
ATOM 680 O O . GLU A 1 85 ? 1.062 15.484 14.336 1 97.69 85 GLU A O 1
ATOM 685 N N . VAL A 1 86 ? -1.158 15.469 14.758 1 98.31 86 VAL A N 1
ATOM 686 C CA . VAL A 1 86 ? -1.523 15.703 13.359 1 98.31 86 VAL A CA 1
ATOM 687 C C . VAL A 1 86 ? -0.946 17.031 12.891 1 98.31 86 VAL A C 1
ATOM 689 O O . VAL A 1 86 ? -0.275 17.094 11.859 1 98.31 86 VAL A O 1
ATOM 692 N N . ASP A 1 87 ? -1.181 18.109 13.688 1 98.5 87 ASP A N 1
ATOM 693 C CA . ASP A 1 87 ? -0.709 19.438 13.328 1 98.5 87 ASP A CA 1
ATOM 694 C C . ASP A 1 87 ? 0.813 19.469 13.227 1 98.5 87 ASP A C 1
ATOM 696 O O . ASP A 1 87 ? 1.365 20.062 12.297 1 98.5 87 ASP A O 1
ATOM 700 N N . GLU A 1 88 ? 1.434 18.844 14.148 1 98.19 88 GLU A N 1
ATOM 701 C CA . GLU A 1 88 ? 2.893 18.812 14.164 1 98.19 88 GLU A CA 1
ATOM 702 C C . GLU A 1 88 ? 3.443 18.094 12.938 1 98.19 88 GLU A C 1
ATOM 704 O O . GLU A 1 88 ? 4.406 18.547 12.32 1 98.19 88 GLU A O 1
ATOM 709 N N . LEU A 1 89 ? 2.838 16.953 12.602 1 98.19 89 LEU A N 1
ATOM 710 C CA . LEU A 1 89 ? 3.309 16.188 11.461 1 98.19 89 LEU A CA 1
ATOM 711 C C . LEU A 1 89 ? 3.082 16.953 10.156 1 98.19 89 LEU A C 1
ATOM 713 O O . LEU A 1 89 ? 3.908 16.891 9.242 1 98.19 89 LEU A O 1
ATOM 717 N N . ALA A 1 90 ? 1.987 17.625 10.07 1 98.69 90 ALA A N 1
ATOM 718 C CA . ALA A 1 90 ? 1.732 18.438 8.883 1 98.69 90 ALA A CA 1
ATOM 719 C C . ALA A 1 90 ? 2.836 19.484 8.68 1 98.69 90 ALA A C 1
ATOM 721 O O . ALA A 1 90 ? 3.312 19.672 7.559 1 98.69 90 ALA A O 1
ATOM 722 N N . LYS A 1 91 ? 3.221 20.094 9.766 1 98.62 91 LYS A N 1
ATOM 723 C CA . LYS A 1 91 ? 4.301 21.062 9.703 1 98.62 91 LYS A CA 1
ATOM 724 C C . LYS A 1 91 ? 5.613 20.422 9.289 1 98.62 91 LYS A C 1
ATOM 726 O O . LYS A 1 91 ? 6.324 20.938 8.422 1 98.62 91 LYS A O 1
ATOM 731 N N . LYS A 1 92 ? 5.938 19.281 9.875 1 98.56 92 LYS A N 1
ATOM 732 C CA . LYS A 1 92 ? 7.16 18.547 9.539 1 98.56 92 LYS A CA 1
ATOM 733 C C . LYS A 1 92 ? 7.188 18.172 8.062 1 98.56 92 LYS A C 1
ATOM 735 O O . LYS A 1 92 ? 8.234 18.25 7.418 1 98.56 92 LYS A O 1
ATOM 740 N N . VAL A 1 93 ? 6.055 17.719 7.531 1 98.75 93 VAL A N 1
ATOM 741 C CA . VAL A 1 93 ? 5.945 17.328 6.129 1 98.75 93 VAL A CA 1
ATOM 742 C C . VAL A 1 93 ? 6.27 18.516 5.227 1 98.75 93 VAL A C 1
ATOM 744 O O . VAL A 1 93 ? 7.07 18.391 4.293 1 98.75 93 VAL A O 1
ATOM 747 N N . GLN A 1 94 ? 5.684 19.625 5.562 1 98.69 94 GLN A N 1
ATOM 748 C CA . GLN A 1 94 ? 5.922 20.828 4.762 1 98.69 94 GLN A CA 1
ATOM 749 C C . GLN A 1 94 ? 7.391 21.25 4.82 1 98.69 94 GLN A C 1
ATOM 751 O O . GLN A 1 94 ? 8 21.531 3.791 1 98.69 94 GLN A O 1
ATOM 756 N N . GLU A 1 95 ? 7.922 21.25 5.973 1 98.69 95 GLU A N 1
ATOM 757 C CA . GLU A 1 95 ? 9.305 21.656 6.176 1 98.69 95 GLU A CA 1
ATOM 758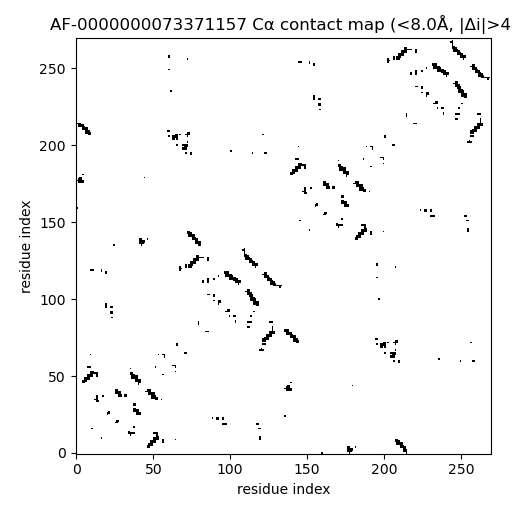 C C . GLU A 1 95 ? 10.273 20.719 5.465 1 98.69 95 GLU A C 1
ATOM 760 O O . GLU A 1 95 ? 11.336 21.141 5.004 1 98.69 95 GLU A O 1
ATOM 765 N N . ALA A 1 96 ? 9.867 19.469 5.371 1 98.75 96 ALA A N 1
ATOM 766 C CA . ALA A 1 96 ? 10.719 18.469 4.754 1 98.75 96 ALA A CA 1
ATOM 767 C C . ALA A 1 96 ? 10.57 18.469 3.234 1 98.75 96 ALA A C 1
ATOM 769 O O . ALA A 1 96 ? 11.297 17.766 2.527 1 98.75 96 ALA A O 1
ATOM 770 N N . GLY A 1 97 ? 9.648 19.25 2.75 1 98.62 97 GLY A N 1
ATOM 771 C CA . GLY A 1 97 ? 9.5 19.406 1.312 1 98.62 97 GLY A CA 1
ATOM 772 C C . GLY A 1 97 ? 8.32 18.641 0.749 1 98.62 97 GLY A C 1
ATOM 773 O O . GLY A 1 97 ? 8.125 18.578 -0.467 1 98.62 97 GLY A O 1
ATOM 774 N N . GLY A 1 98 ? 7.52 18 1.604 1 98.75 98 GLY A N 1
ATOM 775 C CA . GLY A 1 98 ? 6.301 17.344 1.146 1 98.75 98 GLY A CA 1
ATOM 776 C C . GLY A 1 98 ? 5.219 18.344 0.748 1 98.75 98 GLY A C 1
ATOM 777 O O . GLY A 1 98 ? 5.316 19.531 1.046 1 98.75 98 GLY A O 1
ATOM 778 N N . ASN A 1 99 ? 4.242 17.812 -0.024 1 98.75 99 ASN A N 1
ATOM 779 C CA . ASN A 1 99 ? 3.105 18.641 -0.437 1 98.75 99 ASN A CA 1
ATOM 780 C C . ASN A 1 99 ? 1.863 18.328 0.392 1 98.75 99 ASN A C 1
ATOM 782 O O . ASN A 1 99 ? 1.255 17.266 0.233 1 98.75 99 ASN A O 1
ATOM 786 N N . VAL A 1 100 ? 1.498 19.203 1.259 1 98.75 100 VAL A N 1
ATOM 787 C CA . VAL A 1 100 ? 0.25 19.062 2 1 98.75 100 VAL A CA 1
ATOM 788 C C . VAL A 1 100 ? -0.927 19.469 1.118 1 98.75 100 VAL A C 1
ATOM 790 O O . VAL A 1 100 ? -1.217 20.656 0.972 1 98.75 100 VAL A O 1
ATOM 793 N N . PHE A 1 101 ? -1.63 18.484 0.591 1 98.69 101 PHE A N 1
ATOM 794 C CA . PHE A 1 101 ? -2.684 18.797 -0.368 1 98.69 101 PHE A CA 1
ATOM 795 C C . PHE A 1 101 ? -4.023 18.984 0.338 1 98.69 101 PHE A C 1
ATOM 797 O O . PHE A 1 101 ? -4.98 19.484 -0.254 1 98.69 101 PHE A O 1
ATOM 804 N N . ALA A 1 102 ? -4.168 18.516 1.549 1 98.62 102 ALA A N 1
ATOM 805 C CA . ALA A 1 102 ? -5.301 18.75 2.436 1 98.62 102 ALA A CA 1
ATOM 806 C C . ALA A 1 102 ? -4.836 19.156 3.83 1 98.62 102 ALA A C 1
ATOM 808 O O . ALA A 1 102 ? -4.199 18.375 4.535 1 98.62 102 ALA A O 1
ATOM 809 N N . GLU A 1 103 ? -5.148 20.375 4.227 1 98.62 103 GLU A N 1
ATOM 810 C CA . GLU A 1 103 ? -4.727 20.875 5.527 1 98.62 103 GLU A CA 1
ATOM 811 C C . GLU A 1 103 ? -5.449 20.156 6.664 1 98.62 103 GLU A C 1
ATOM 813 O O . GLU A 1 103 ? -6.52 19.594 6.461 1 98.62 103 GLU A O 1
ATOM 818 N N . PRO A 1 104 ? -4.801 20.219 7.848 1 98.69 104 PRO A N 1
ATOM 819 C CA . PRO A 1 104 ? -5.477 19.594 8.992 1 98.69 104 PRO A CA 1
ATOM 820 C C . PRO A 1 104 ? -6.887 20.141 9.203 1 98.69 104 PRO A C 1
ATOM 822 O O . PRO A 1 104 ? -7.09 21.359 9.242 1 98.69 104 PRO A O 1
ATOM 825 N N . ALA A 1 105 ? -7.797 19.203 9.273 1 98.38 105 ALA A N 1
ATOM 826 C CA . ALA A 1 105 ? -9.195 19.594 9.445 1 98.38 105 ALA A CA 1
ATOM 827 C C . ALA A 1 105 ? -10.008 18.453 10.062 1 98.38 105 ALA A C 1
ATOM 829 O O . ALA A 1 105 ? -9.594 17.297 10.016 1 98.38 105 ALA A O 1
ATOM 830 N N . GLU A 1 106 ? -11.125 18.828 10.602 1 96.81 106 GLU A N 1
ATOM 831 C CA . GLU A 1 106 ? -12.062 17.844 11.125 1 96.81 106 GLU A CA 1
ATOM 832 C C . GLU A 1 106 ? -12.914 17.25 10.008 1 96.81 106 GLU A C 1
ATOM 834 O O . GLU A 1 106 ? -13.312 17.953 9.078 1 96.81 106 GLU A O 1
ATOM 839 N N . SER A 1 107 ? -13.078 15.953 10.156 1 92.19 107 SER A N 1
ATOM 840 C CA . SER A 1 107 ? -14 15.273 9.25 1 92.19 107 SER A CA 1
ATOM 841 C C . SER A 1 107 ? -14.945 14.352 10.016 1 92.19 107 SER A C 1
ATOM 843 O O . SER A 1 107 ? -14.539 13.688 10.969 1 92.19 107 SER A O 1
ATOM 845 N N . GLN A 1 108 ? -16.25 14.445 9.633 1 89.31 108 GLN A N 1
ATOM 846 C CA . GLN A 1 108 ? -17.297 13.57 10.141 1 89.31 108 GLN A CA 1
ATOM 847 C C . GLN A 1 108 ? -17.453 13.719 11.648 1 89.31 108 GLN A C 1
ATOM 849 O O . GLN A 1 108 ? -18.078 12.875 12.297 1 89.31 108 GLN A O 1
ATOM 854 N N . GLY A 1 109 ? -16.828 14.648 12.266 1 90.81 109 GLY A N 1
ATOM 855 C CA . GLY A 1 109 ? -17.016 14.969 13.672 1 90.81 109 GLY A CA 1
ATOM 856 C C . GLY A 1 109 ? -16.047 14.242 14.578 1 90.81 109 GLY A C 1
ATOM 857 O O . GLY A 1 109 ? -15.719 14.727 15.664 1 90.81 109 GLY A O 1
ATOM 858 N N . TRP A 1 110 ? -15.625 13.031 14.164 1 92.5 110 TRP A N 1
ATOM 859 C CA . TRP A 1 110 ? -14.789 12.242 15.062 1 92.5 110 TRP A CA 1
ATOM 860 C C . TRP A 1 110 ? -13.406 12.008 14.461 1 92.5 110 TRP A C 1
ATOM 862 O O . TRP A 1 110 ? -12.539 11.406 15.094 1 92.5 110 TRP A O 1
ATOM 872 N N . MET A 1 111 ? -13.234 12.484 13.273 1 96.31 111 MET A N 1
ATOM 873 C CA . MET A 1 111 ? -11.945 12.312 12.617 1 96.31 111 MET A CA 1
ATOM 874 C C . MET A 1 111 ? -11.25 13.656 12.43 1 96.31 111 MET A C 1
ATOM 876 O O . MET A 1 111 ? -11.898 14.656 12.125 1 96.31 111 MET A O 1
ATOM 880 N N . TYR A 1 112 ? -9.938 13.75 12.664 1 98.06 112 TYR A N 1
ATOM 881 C CA . TYR A 1 112 ? -9.07 14.898 12.406 1 98.06 112 TYR A CA 1
ATOM 882 C C . TYR A 1 112 ? -7.793 14.461 11.695 1 98.06 112 TYR A C 1
ATOM 884 O O . TYR A 1 112 ? -7.137 13.5 12.109 1 98.06 112 TYR A O 1
ATOM 892 N N . GLY A 1 113 ? -7.523 15.109 10.594 1 98.44 113 GLY A N 1
ATOM 893 C CA . GLY A 1 113 ? -6.359 14.641 9.859 1 98.44 113 GLY A CA 1
ATOM 894 C C . GLY A 1 113 ? -5.969 15.547 8.703 1 98.44 113 GLY A C 1
ATOM 895 O O . GLY A 1 113 ? -6.574 16.594 8.508 1 98.44 113 GLY A O 1
ATOM 896 N N . PHE A 1 114 ? -4.961 15.195 7.98 1 98.75 114 PHE A N 1
ATOM 897 C CA . PHE A 1 114 ? -4.488 15.906 6.801 1 98.75 114 PHE A CA 1
ATOM 898 C C . PHE A 1 114 ? -3.957 14.93 5.758 1 98.75 114 PHE A C 1
ATOM 900 O O . PHE A 1 114 ? -3.777 13.75 6.043 1 98.75 114 PHE A O 1
ATOM 907 N N . GLY A 1 115 ? -3.869 15.391 4.574 1 98.75 115 GLY A N 1
ATOM 908 C CA . GLY A 1 115 ? -3.311 14.625 3.473 1 98.75 115 GLY A CA 1
ATOM 909 C C . GLY A 1 115 ? -2.062 15.25 2.883 1 98.75 115 GLY A C 1
ATOM 910 O O . GLY A 1 115 ? -1.956 16.469 2.801 1 98.75 115 GLY A O 1
ATOM 911 N N . PHE A 1 116 ? -1.102 14.383 2.482 1 98.88 116 PHE A N 1
ATOM 912 C CA . PHE A 1 116 ? 0.093 14.922 1.841 1 98.88 116 PHE A CA 1
ATOM 913 C C . PHE A 1 116 ? 0.616 13.961 0.779 1 98.88 116 PHE A C 1
ATOM 915 O O . PHE A 1 116 ? 0.274 12.781 0.783 1 98.88 116 PHE A O 1
ATOM 922 N N . ALA A 1 117 ? 1.348 14.508 -0.154 1 98.88 117 ALA A N 1
ATOM 923 C CA . ALA A 1 117 ? 2.156 13.75 -1.105 1 98.88 117 ALA A CA 1
ATOM 924 C C . ALA A 1 117 ? 3.635 13.805 -0.733 1 98.88 117 ALA A C 1
ATOM 926 O O . ALA A 1 117 ? 4.164 14.875 -0.424 1 98.88 117 ALA A O 1
ATOM 927 N N . ASP A 1 118 ? 4.27 12.648 -0.704 1 98.88 118 ASP A N 1
ATOM 928 C CA . ASP A 1 118 ? 5.703 12.617 -0.449 1 98.88 118 ASP A CA 1
ATOM 929 C C . ASP A 1 118 ? 6.484 13.172 -1.639 1 98.88 118 ASP A C 1
ATOM 931 O O . ASP A 1 118 ? 5.895 13.695 -2.584 1 98.88 118 ASP A O 1
ATOM 935 N N . LEU A 1 119 ? 7.766 13.109 -1.675 1 98.75 119 LEU A N 1
ATOM 936 C CA . LEU A 1 119 ? 8.594 13.773 -2.68 1 98.75 119 LEU A CA 1
ATOM 937 C C . LEU A 1 119 ? 8.328 13.195 -4.066 1 98.75 119 LEU A C 1
ATOM 939 O O . LEU A 1 119 ? 8.57 13.859 -5.078 1 98.75 119 LEU A O 1
ATOM 943 N N . ASP A 1 120 ? 7.855 11.953 -4.141 1 98.88 120 ASP A N 1
ATOM 944 C CA . ASP A 1 120 ? 7.613 11.289 -5.414 1 98.88 120 ASP A CA 1
ATOM 945 C C . ASP A 1 120 ? 6.129 11.289 -5.77 1 98.88 120 ASP A C 1
ATOM 947 O O . ASP A 1 120 ? 5.719 10.688 -6.762 1 98.88 120 ASP A O 1
ATOM 951 N N . GLY A 1 121 ? 5.316 11.898 -4.891 1 98.81 121 GLY A N 1
ATOM 952 C CA . GLY A 1 121 ? 3.92 12.141 -5.211 1 98.81 121 GLY A CA 1
ATOM 953 C C . GLY A 1 121 ? 2.988 11.07 -4.668 1 98.81 121 GLY A C 1
ATOM 954 O O . GLY A 1 121 ? 1.774 11.133 -4.879 1 98.81 121 GLY A O 1
ATOM 955 N N . HIS A 1 122 ? 3.5 10.039 -3.992 1 98.88 122 HIS A N 1
ATOM 956 C CA . HIS A 1 122 ? 2.615 9.078 -3.344 1 98.88 122 HIS A CA 1
ATOM 957 C C . HIS A 1 122 ? 1.748 9.75 -2.287 1 98.88 122 HIS A C 1
ATOM 959 O O . HIS A 1 122 ? 2.232 10.594 -1.523 1 98.88 122 HIS A O 1
ATOM 965 N N . ARG A 1 123 ? 0.506 9.367 -2.205 1 98.88 123 ARG A N 1
ATOM 966 C CA . ARG A 1 123 ? -0.441 10.039 -1.326 1 98.88 123 ARG A CA 1
ATOM 967 C C . ARG A 1 123 ? -0.547 9.328 0.017 1 98.88 123 ARG A C 1
ATOM 969 O O . ARG A 1 123 ? -0.714 8.102 0.066 1 98.88 123 ARG A O 1
ATOM 976 N N . TRP A 1 124 ? -0.444 10.141 1.014 1 98.88 124 TRP A N 1
ATOM 977 C CA . TRP A 1 124 ? -0.577 9.734 2.408 1 98.88 124 TRP A CA 1
ATOM 978 C C . TRP A 1 124 ? -1.656 10.547 3.113 1 98.88 124 TRP A C 1
ATOM 980 O O . TRP A 1 124 ? -1.96 11.672 2.711 1 98.88 124 TRP A O 1
ATOM 990 N N . ASN A 1 125 ? -2.205 9.953 4.105 1 98.69 125 ASN A N 1
ATOM 991 C CA . ASN A 1 125 ? -2.941 10.773 5.059 1 98.69 125 ASN A CA 1
ATOM 992 C C . ASN A 1 125 ? -2.707 10.312 6.496 1 98.69 125 ASN A C 1
ATOM 994 O O . ASN A 1 125 ? -2.295 9.172 6.727 1 98.69 125 ASN A O 1
ATOM 998 N N . VAL A 1 126 ? -2.789 11.242 7.379 1 98.44 126 VAL A N 1
ATOM 999 C CA . VAL A 1 126 ? -2.646 11.047 8.82 1 98.44 126 VAL A CA 1
ATOM 1000 C C . VAL A 1 126 ? -3.973 11.352 9.516 1 98.44 126 VAL A C 1
ATOM 1002 O O . VAL A 1 126 ? -4.555 12.422 9.32 1 98.44 126 VAL A O 1
ATOM 1005 N N . LEU A 1 127 ? -4.402 10.391 10.336 1 98.25 127 LEU A N 1
ATOM 1006 C CA . LEU A 1 127 ? -5.727 10.539 10.93 1 98.25 127 LEU A CA 1
ATOM 1007 C C . LEU A 1 127 ? -5.68 10.328 12.438 1 98.25 127 LEU A C 1
ATOM 1009 O O . LEU A 1 127 ? -5.125 9.336 12.914 1 98.25 127 LEU A O 1
ATOM 1013 N N . PHE A 1 128 ? -6.172 11.219 13.164 1 97.94 128 PHE A N 1
ATOM 1014 C CA . PHE A 1 128 ? -6.562 11.031 14.555 1 97.94 128 PHE A CA 1
ATOM 1015 C C . PHE A 1 128 ? -8.055 10.734 14.664 1 97.94 128 PHE A C 1
ATOM 1017 O O . PHE A 1 128 ? -8.883 11.562 14.281 1 97.94 128 PHE A O 1
ATOM 1024 N N . MET A 1 129 ? -8.398 9.562 15.102 1 94.81 129 MET A N 1
ATOM 1025 C CA . MET A 1 129 ? -9.781 9.148 15.289 1 94.81 129 MET A CA 1
ATOM 1026 C C . MET A 1 129 ? -10.172 9.188 16.766 1 94.81 129 MET A C 1
ATOM 1028 O O . MET A 1 129 ? -9.609 8.445 17.578 1 94.81 129 MET A O 1
ATOM 1032 N N . ASP A 1 130 ? -11.07 10.016 17.031 1 93 130 ASP A N 1
ATOM 1033 C CA . ASP A 1 130 ? -11.562 10.18 18.406 1 93 130 ASP A CA 1
ATOM 1034 C C . ASP A 1 130 ? -12.852 9.391 18.609 1 93 130 ASP A C 1
ATOM 1036 O O . ASP A 1 130 ? -13.945 9.938 18.516 1 93 130 ASP A O 1
ATOM 1040 N N . PHE A 1 131 ? -12.734 8.188 19.047 1 87.81 131 PHE A N 1
ATOM 1041 C CA . PHE A 1 131 ? -13.867 7.273 19.141 1 87.81 131 PHE A CA 1
ATOM 1042 C C . PHE A 1 131 ? -14.773 7.637 20.312 1 87.81 131 PHE A C 1
ATOM 1044 O O . PHE A 1 131 ? -15.906 7.16 20.391 1 87.81 131 PHE A O 1
ATOM 1051 N N . SER A 1 132 ? -14.273 8.391 21.203 1 89.12 132 SER A N 1
ATOM 1052 C CA . SER A 1 132 ? -15.125 8.852 22.297 1 89.12 132 SER A CA 1
ATOM 1053 C C . SER A 1 132 ? -16.25 9.742 21.781 1 89.12 132 SER A C 1
ATOM 1055 O O . SER A 1 132 ? -17.25 9.953 22.469 1 89.12 132 SER A O 1
ATOM 1057 N N . LYS A 1 133 ? -16.078 10.273 20.609 1 86.12 133 LYS A N 1
ATOM 1058 C CA . LYS A 1 133 ? -17.062 11.156 20 1 86.12 133 LYS A CA 1
ATOM 1059 C C . LYS A 1 133 ? -18.078 10.367 19.188 1 86.12 133 LYS A C 1
ATOM 1061 O O . LYS A 1 133 ? -19.031 10.93 18.656 1 86.12 133 LYS A O 1
ATOM 1066 N N . LEU A 1 134 ? -17.703 9.07 18.828 1 75.38 134 LEU A N 1
ATOM 1067 C CA . LEU A 1 134 ? -18.672 8.242 18.125 1 75.38 134 LEU A CA 1
ATOM 1068 C C . LEU A 1 134 ? -19.891 7.973 18.984 1 75.38 134 LEU A C 1
ATOM 1070 O O . LEU A 1 134 ? -20.984 7.703 18.469 1 75.38 134 LEU A O 1
ATOM 1074 N N . SER A 1 135 ? -20.109 8.422 20.344 1 56.88 135 SER A N 1
ATOM 1075 C CA . SER A 1 135 ? -21.281 8.164 21.188 1 56.88 135 SER A CA 1
ATOM 1076 C C . SER A 1 135 ? -22.562 8.68 20.531 1 56.88 135 SER A C 1
ATOM 1078 O O . SER A 1 135 ? -22.531 9.664 19.781 1 56.88 135 SER A O 1
ATOM 1080 N N . MET B 1 1 ? 4.082 8.719 18.328 1 60.62 1 MET B N 1
ATOM 1081 C CA . MET B 1 1 ? 4.508 8.188 17.031 1 60.62 1 MET B CA 1
ATOM 1082 C C . MET B 1 1 ? 3.404 7.34 16.406 1 60.62 1 MET B C 1
ATOM 1084 O O . MET B 1 1 ? 2.449 6.957 17.078 1 60.62 1 MET B O 1
ATOM 1088 N N . THR B 1 2 ? 3.443 7.191 15.047 1 72.19 2 THR B N 1
ATOM 1089 C CA . THR B 1 2 ? 2.492 6.41 14.266 1 72.19 2 THR B CA 1
ATOM 1090 C C . THR B 1 2 ? 2.336 5.008 14.844 1 72.19 2 THR B C 1
ATOM 1092 O O . THR B 1 2 ? 3.326 4.32 15.094 1 72.19 2 THR B O 1
ATOM 1095 N N . LYS B 1 3 ? 1.175 4.637 15.086 1 82.88 3 LYS B N 1
ATOM 1096 C CA . LYS B 1 3 ? 0.934 3.311 15.656 1 82.88 3 LYS B CA 1
ATOM 1097 C C . LYS B 1 3 ? 0.465 2.332 14.578 1 82.88 3 LYS B C 1
ATOM 1099 O O . LYS B 1 3 ? 0.841 1.158 14.594 1 82.88 3 LYS B O 1
ATOM 1104 N N . GLN B 1 4 ? -0.276 2.834 13.719 1 95.19 4 GLN B N 1
ATOM 1105 C CA . GLN B 1 4 ? -0.867 1.929 12.734 1 95.19 4 GLN B CA 1
ATOM 1106 C C . GLN B 1 4 ? -0.736 2.488 11.32 1 95.19 4 GLN B C 1
ATOM 1108 O O . GLN B 1 4 ? -0.678 3.705 11.133 1 95.19 4 GLN B O 1
ATOM 1113 N N . ILE B 1 5 ? -0.661 1.563 10.398 1 97.81 5 ILE B N 1
ATOM 1114 C CA . ILE B 1 5 ? -0.674 1.855 8.969 1 97.81 5 ILE B CA 1
ATOM 1115 C C . ILE B 1 5 ? -1.68 0.947 8.266 1 97.81 5 ILE B C 1
ATOM 1117 O O . ILE B 1 5 ? -1.82 -0.226 8.617 1 97.81 5 I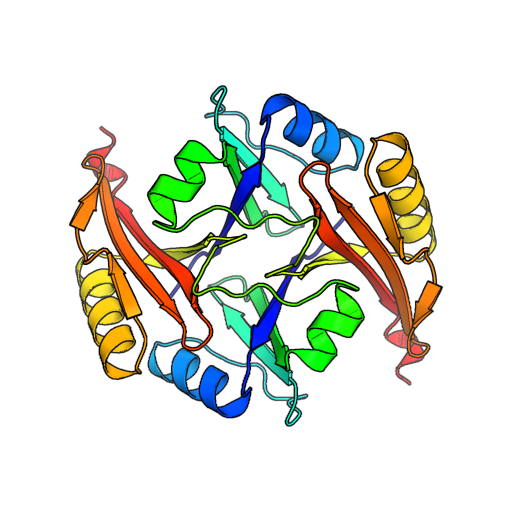LE B O 1
ATOM 1121 N N . TRP B 1 6 ? -2.445 1.527 7.336 1 98.38 6 TRP B N 1
ATOM 1122 C CA . TRP B 1 6 ? -3.324 0.725 6.488 1 98.38 6 TRP B CA 1
ATOM 1123 C C . TRP B 1 6 ? -3.373 1.283 5.07 1 98.38 6 TRP B C 1
ATOM 1125 O O . TRP B 1 6 ? -2.855 2.371 4.809 1 98.38 6 TRP B O 1
ATOM 1135 N N . LEU B 1 7 ? -3.902 0.487 4.105 1 98.75 7 LEU B N 1
ATOM 1136 C CA . LEU B 1 7 ? -3.947 0.879 2.699 1 98.75 7 LEU B CA 1
ATOM 1137 C C . LEU B 1 7 ? -5.383 1.124 2.25 1 98.75 7 LEU B C 1
ATOM 1139 O O . LEU B 1 7 ? -6.309 0.445 2.707 1 98.75 7 LEU B O 1
ATOM 1143 N N . ASN B 1 8 ? -5.512 2.064 1.398 1 98.88 8 ASN B N 1
ATOM 1144 C CA . ASN B 1 8 ? -6.762 2.312 0.685 1 98.88 8 ASN B CA 1
ATOM 1145 C C . ASN B 1 8 ? -6.602 2.092 -0.816 1 98.88 8 ASN B C 1
ATOM 1147 O O . ASN B 1 8 ? -5.773 2.74 -1.459 1 98.88 8 ASN B O 1
ATOM 1151 N N . LEU B 1 9 ? -7.348 1.183 -1.352 1 98.88 9 LEU B N 1
ATOM 1152 C CA . LEU B 1 9 ? -7.277 0.838 -2.768 1 98.88 9 LEU B CA 1
ATOM 1153 C C . LEU B 1 9 ? -8.609 1.093 -3.457 1 98.88 9 LEU B C 1
ATOM 1155 O O . LEU B 1 9 ? -9.664 0.701 -2.945 1 98.88 9 LEU B O 1
ATOM 1159 N N . PRO B 1 10 ? -8.555 1.723 -4.625 1 98.94 10 PRO B N 1
ATOM 1160 C CA . PRO B 1 10 ? -9.789 1.871 -5.398 1 98.94 10 PRO B CA 1
ATOM 1161 C C . PRO B 1 10 ? -10.164 0.603 -6.164 1 98.94 10 PRO B C 1
ATOM 1163 O O . PRO B 1 10 ? -9.281 -0.087 -6.688 1 98.94 10 PRO B O 1
ATOM 1166 N N . VAL B 1 11 ? -11.406 0.321 -6.199 1 98.94 11 VAL B N 1
ATOM 1167 C CA . VAL B 1 11 ? -11.93 -0.771 -7.008 1 98.94 11 VAL B CA 1
ATOM 1168 C C . VAL B 1 11 ? -13.156 -0.291 -7.789 1 98.94 11 VAL B C 1
ATOM 1170 O O . VAL B 1 11 ? -13.828 0.655 -7.375 1 98.94 11 VAL B O 1
ATOM 1173 N N . LYS B 1 12 ? -13.422 -0.898 -8.898 1 98.75 12 LYS B N 1
ATOM 1174 C CA . LYS B 1 12 ? -14.562 -0.531 -9.727 1 98.75 12 LYS B CA 1
ATOM 1175 C C . LYS B 1 12 ? -15.867 -1.047 -9.125 1 98.75 12 LYS B C 1
ATOM 1177 O O . LYS B 1 12 ? -16.906 -0.396 -9.234 1 98.75 12 LYS B O 1
ATOM 1182 N N . ASN B 1 13 ? -15.883 -2.221 -8.57 1 98.75 13 ASN B N 1
ATOM 1183 C CA . ASN B 1 13 ? -17.016 -2.904 -7.949 1 98.75 13 ASN B CA 1
ATOM 1184 C C . ASN B 1 13 ? -16.594 -3.648 -6.684 1 98.75 13 ASN B C 1
ATOM 1186 O O . ASN B 1 13 ? -15.898 -4.664 -6.758 1 98.75 13 ASN B O 1
ATOM 1190 N N . VAL B 1 14 ? -17.109 -3.176 -5.527 1 98.81 14 VAL B N 1
ATOM 1191 C CA . VAL B 1 14 ? -16.641 -3.666 -4.234 1 98.81 14 VAL B CA 1
ATOM 1192 C C . VAL B 1 14 ? -17.016 -5.137 -4.07 1 98.81 14 VAL B C 1
ATOM 1194 O O . VAL B 1 14 ? -16.203 -5.949 -3.627 1 98.81 14 VAL B O 1
ATOM 1197 N N . ALA B 1 15 ? -18.188 -5.473 -4.461 1 98.5 15 ALA B N 1
ATOM 1198 C CA . ALA B 1 15 ? -18.641 -6.848 -4.301 1 98.5 15 ALA B CA 1
ATOM 1199 C C . ALA B 1 15 ? -17.797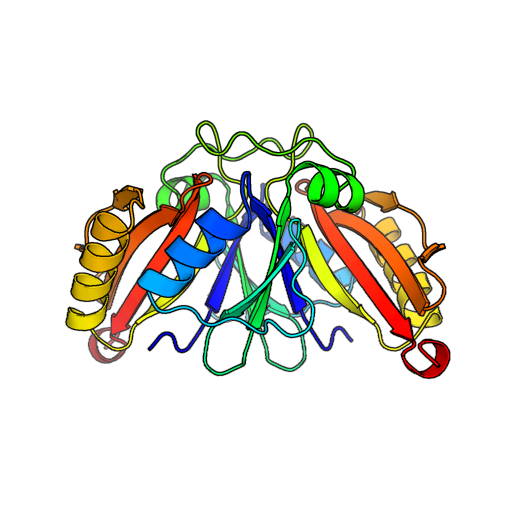 -7.812 -5.125 1 98.5 15 ALA B C 1
ATOM 1201 O O . ALA B 1 15 ? -17.438 -8.891 -4.652 1 98.5 15 ALA B O 1
ATOM 1202 N N . LYS B 1 16 ? -17.5 -7.469 -6.363 1 98.75 16 LYS B N 1
ATOM 1203 C CA . LYS B 1 16 ? -16.672 -8.305 -7.223 1 98.75 16 LYS B CA 1
ATOM 1204 C C . LYS B 1 16 ? -15.25 -8.43 -6.668 1 98.75 16 LYS B C 1
ATOM 1206 O O . LYS B 1 16 ? -14.672 -9.516 -6.668 1 98.75 16 LYS B O 1
ATOM 1211 N N . ALA B 1 17 ? -14.719 -7.297 -6.195 1 98.81 17 ALA B N 1
ATOM 1212 C CA . ALA B 1 17 ? -13.383 -7.316 -5.609 1 98.81 17 ALA B CA 1
ATOM 1213 C C . ALA B 1 17 ? -13.344 -8.211 -4.371 1 98.81 17 ALA B C 1
ATOM 1215 O O . ALA B 1 17 ? -12.422 -9.016 -4.211 1 98.81 17 ALA B O 1
ATOM 1216 N N . LYS B 1 18 ? -14.32 -8.047 -3.561 1 98.44 18 LYS B N 1
ATOM 1217 C CA . LYS B 1 18 ? -14.422 -8.859 -2.352 1 98.44 18 LYS B CA 1
ATOM 1218 C C . LYS B 1 18 ? -14.469 -10.344 -2.691 1 98.44 18 LYS B C 1
ATOM 1220 O O . LYS B 1 18 ? -13.773 -11.148 -2.076 1 98.44 18 LYS B O 1
ATOM 1225 N N . ASP B 1 19 ? -15.312 -10.711 -3.654 1 98.56 19 ASP B N 1
ATOM 1226 C CA . ASP B 1 19 ? -15.438 -12.102 -4.07 1 98.56 19 ASP B CA 1
ATOM 1227 C C . ASP B 1 19 ? -14.102 -12.648 -4.57 1 98.56 19 ASP B C 1
ATOM 1229 O O . ASP B 1 19 ? -13.719 -13.773 -4.23 1 98.56 19 ASP B O 1
ATOM 1233 N N . PHE B 1 20 ? -13.383 -11.883 -5.336 1 98.88 20 PHE B N 1
ATOM 1234 C CA . PHE B 1 20 ? -12.07 -12.273 -5.848 1 98.88 20 PHE B CA 1
ATOM 1235 C C . PHE B 1 20 ? -11.117 -12.578 -4.703 1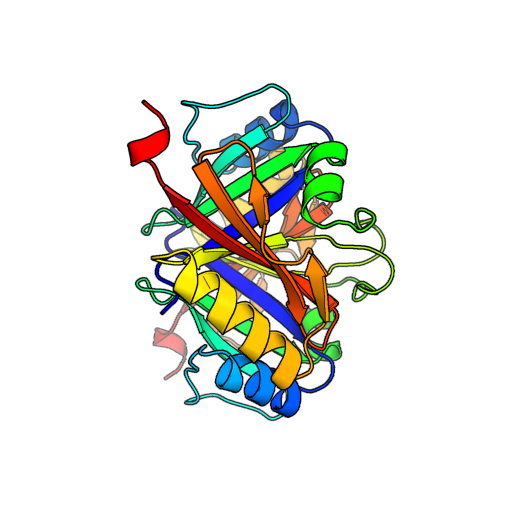 98.88 20 PHE B C 1
ATOM 1237 O O . PHE B 1 20 ? -10.539 -13.672 -4.637 1 98.88 20 PHE B O 1
ATOM 1244 N N . PHE B 1 21 ? -10.961 -11.578 -3.824 1 98.56 21 PHE B N 1
ATOM 1245 C CA . PHE B 1 21 ? -9.977 -11.719 -2.758 1 98.56 21 PHE B CA 1
ATOM 1246 C C . PHE B 1 21 ? -10.375 -12.828 -1.795 1 98.56 21 PHE B C 1
ATOM 1248 O O . PHE B 1 21 ? -9.508 -13.523 -1.256 1 98.56 21 PHE B O 1
ATOM 1255 N N . TRP B 1 22 ? -11.656 -12.992 -1.63 1 97.31 22 TRP B N 1
ATOM 1256 C CA . TRP B 1 22 ? -12.133 -14.102 -0.81 1 97.31 22 TRP B CA 1
ATOM 1257 C C . TRP B 1 22 ? -11.742 -15.445 -1.425 1 97.31 22 TRP B C 1
ATOM 1259 O O . TRP B 1 22 ? -11.211 -16.312 -0.737 1 97.31 22 TRP B O 1
ATOM 1269 N N . LYS B 1 23 ? -11.93 -15.617 -2.68 1 97.94 23 LYS B N 1
ATOM 1270 C CA . LYS B 1 23 ? -11.641 -16.859 -3.385 1 97.94 23 LYS B CA 1
ATOM 1271 C C . LYS B 1 23 ? -10.156 -17.219 -3.307 1 97.94 23 LYS B C 1
ATOM 1273 O O . LYS B 1 23 ? -9.789 -18.391 -3.328 1 97.94 23 LYS B O 1
ATOM 1278 N N . ILE B 1 24 ? -9.391 -16.188 -3.188 1 97.5 24 ILE B N 1
ATOM 1279 C CA . ILE B 1 24 ? -7.969 -16.5 -3.203 1 97.5 24 ILE B CA 1
ATOM 1280 C C . ILE B 1 24 ? -7.426 -16.516 -1.776 1 97.5 24 ILE B C 1
ATOM 1282 O O . ILE B 1 24 ? -6.215 -16.562 -1.566 1 97.5 24 ILE B O 1
ATOM 1286 N N . GLY B 1 25 ? -8.281 -16.328 -0.792 1 95.81 25 GLY B N 1
ATOM 1287 C CA . GLY B 1 25 ? -7.887 -16.719 0.55 1 95.81 25 GLY B CA 1
ATOM 1288 C C . GLY B 1 25 ? -7.812 -15.555 1.519 1 95.81 25 GLY B C 1
ATOM 1289 O O . GLY B 1 25 ? -7.426 -15.727 2.676 1 95.81 25 GLY B O 1
ATOM 1290 N N . PHE B 1 26 ? -8.125 -14.359 1.072 1 96.75 26 PHE B N 1
ATOM 1291 C CA . PHE B 1 26 ? -8.141 -13.234 1.997 1 96.75 26 PHE B CA 1
ATOM 1292 C C . PHE B 1 26 ? -9.438 -13.195 2.793 1 96.75 26 PHE B C 1
ATOM 1294 O O . PHE B 1 26 ? -10.422 -13.836 2.412 1 96.75 26 PHE B O 1
ATOM 1301 N N . SER B 1 27 ? -9.359 -12.508 3.932 1 96.69 27 SER B N 1
ATOM 1302 C CA . SER B 1 27 ? -10.5 -12.383 4.828 1 96.69 27 SER B CA 1
ATOM 1303 C C . SER B 1 27 ? -10.984 -10.945 4.91 1 96.69 27 SER B C 1
ATOM 1305 O O . SER B 1 27 ? -10.305 -10.023 4.438 1 96.69 27 SER B O 1
ATOM 1307 N N . PHE B 1 28 ? -12.195 -10.797 5.535 1 97.75 28 PHE B N 1
ATOM 1308 C CA . PHE B 1 28 ? -12.82 -9.477 5.594 1 97.75 28 PHE B CA 1
ATOM 1309 C C . PHE B 1 28 ? -13.453 -9.242 6.961 1 97.75 28 PHE B C 1
ATOM 1311 O O . PHE B 1 28 ? -13.992 -10.164 7.566 1 97.75 28 PHE B O 1
ATOM 1318 N N . ASN B 1 29 ? -13.266 -8.031 7.484 1 97.38 29 ASN B N 1
ATOM 1319 C CA . ASN B 1 29 ? -14.141 -7.5 8.531 1 97.38 29 ASN B CA 1
ATOM 1320 C C . ASN B 1 29 ? -15.383 -6.852 7.941 1 97.38 29 ASN B C 1
ATOM 1322 O O . ASN B 1 29 ? -15.336 -5.719 7.461 1 97.38 29 ASN B O 1
ATOM 1326 N N . GLU B 1 30 ? -16.516 -7.484 8.055 1 95 30 GLU B N 1
ATOM 1327 C CA . GLU B 1 30 ? -17.688 -7.094 7.27 1 95 30 GLU B CA 1
ATOM 1328 C C . GLU B 1 30 ? -18.641 -6.25 8.102 1 95 30 GLU B C 1
ATOM 1330 O O . GLU B 1 30 ? -19.719 -5.871 7.625 1 95 30 GLU B O 1
ATOM 1335 N N . GLN B 1 31 ? -18.266 -5.914 9.266 1 94.31 31 GLN B N 1
ATOM 1336 C CA . GLN B 1 31 ? -19.172 -5.23 10.188 1 94.31 31 GLN B CA 1
ATOM 1337 C C . GLN B 1 31 ? -19.625 -3.896 9.609 1 94.31 31 GLN B C 1
ATOM 1339 O O . GLN B 1 31 ? -20.75 -3.453 9.883 1 94.31 31 GLN B O 1
ATOM 1344 N N . HIS B 1 32 ? -18.906 -3.268 8.75 1 91.44 32 HIS B N 1
ATOM 1345 C CA . HIS B 1 32 ? -19.234 -1.936 8.266 1 91.44 32 HIS B CA 1
ATOM 1346 C C . HIS B 1 32 ? -19.203 -1.888 6.738 1 91.44 32 HIS B C 1
ATOM 1348 O O . HIS B 1 32 ? -18.953 -0.834 6.148 1 91.44 32 HIS B O 1
ATOM 1354 N N . ASP B 1 33 ? -19.484 -2.994 6.188 1 96.56 33 ASP B N 1
ATOM 1355 C CA . ASP B 1 33 ? -19.531 -3.041 4.73 1 96.56 33 ASP B CA 1
ATOM 1356 C C . ASP B 1 33 ? -20.609 -2.092 4.188 1 96.56 33 ASP B C 1
ATOM 1358 O O . ASP B 1 33 ? -21.688 -1.976 4.762 1 96.56 33 ASP B O 1
ATOM 1362 N N . THR B 1 34 ? -20.312 -1.426 3.164 1 97.25 34 THR B N 1
ATOM 1363 C CA . THR B 1 34 ? -21.266 -0.685 2.344 1 97.25 34 THR B CA 1
ATOM 1364 C C . THR B 1 34 ? -21.172 -1.12 0.885 1 97.25 34 THR B C 1
ATOM 1366 O O . THR B 1 34 ? -20.266 -1.849 0.503 1 97.25 34 THR B O 1
ATOM 1369 N N . PRO B 1 35 ? -22.125 -0.777 0.096 1 97.25 35 PRO B N 1
ATOM 1370 C CA . PRO B 1 35 ? -21.969 -1.078 -1.33 1 97.25 35 PRO B CA 1
ATOM 1371 C C . PRO B 1 35 ? -20.719 -0.449 -1.937 1 97.25 35 PRO B C 1
ATOM 1373 O O . PRO B 1 35 ? -20.219 -0.926 -2.957 1 97.25 35 PRO B O 1
ATOM 1376 N N . SER B 1 36 ? -20.141 0.536 -1.224 1 98.38 36 SER B N 1
ATOM 1377 C CA . SER B 1 36 ? -19.062 1.299 -1.829 1 98.38 36 SER B CA 1
ATOM 1378 C C . SER B 1 36 ? -17.75 1.093 -1.073 1 98.38 36 SER B C 1
ATOM 1380 O O . SER B 1 36 ? -16.734 1.704 -1.404 1 98.38 36 SER B O 1
ATOM 1382 N N . SER B 1 37 ? -17.766 0.204 -0.086 1 98.62 37 SER B N 1
ATOM 1383 C CA . SER B 1 37 ? -16.516 -0.01 0.643 1 98.62 37 SER B CA 1
ATOM 1384 C C . SER B 1 37 ? -16.547 -1.316 1.429 1 98.62 37 SER B C 1
ATOM 1386 O O . SER B 1 37 ? -17.625 -1.771 1.837 1 98.62 37 SER B O 1
ATOM 1388 N N . THR B 1 38 ? -15.422 -1.943 1.647 1 98.62 38 THR B N 1
ATOM 1389 C CA . THR B 1 38 ? -15.234 -3.094 2.523 1 98.62 38 THR B CA 1
ATOM 1390 C C . THR B 1 38 ? -13.812 -3.127 3.08 1 98.62 38 THR B C 1
ATOM 1392 O O . THR B 1 38 ? -12.922 -2.451 2.559 1 98.62 38 THR B O 1
ATOM 1395 N N . CYS B 1 39 ? -13.641 -3.832 4.125 1 98.62 39 CYS B N 1
ATOM 1396 C CA . CYS B 1 39 ? -12.375 -3.896 4.852 1 98.62 39 CYS B CA 1
ATOM 1397 C C . CYS B 1 39 ? -11.758 -5.285 4.746 1 98.62 39 CYS B C 1
ATOM 1399 O O . CYS B 1 39 ? -12.242 -6.234 5.359 1 98.62 39 CYS B O 1
ATOM 1401 N N . MET B 1 40 ? -10.695 -5.391 4.016 1 98.38 40 MET B N 1
ATOM 1402 C CA . MET B 1 40 ? -9.938 -6.633 3.912 1 98.38 40 MET B CA 1
ATOM 1403 C C . MET B 1 40 ? -8.867 -6.711 4.996 1 98.38 40 MET B C 1
ATOM 1405 O O . MET B 1 40 ? -8.242 -5.703 5.324 1 98.38 40 MET B O 1
ATOM 1409 N N . VAL B 1 41 ? -8.648 -7.91 5.516 1 97.06 41 VAL B N 1
ATOM 1410 C CA . VAL B 1 41 ? -7.637 -8.148 6.535 1 97.06 41 VAL B CA 1
ATOM 1411 C C . VAL B 1 41 ? -6.613 -9.156 6.016 1 97.06 41 VAL B C 1
ATOM 1413 O O . VAL B 1 41 ? -6.977 -10.227 5.516 1 97.06 41 VAL B O 1
ATOM 1416 N N . VAL B 1 42 ? -5.297 -8.781 6.145 1 96.31 42 VAL B N 1
ATOM 1417 C CA . VAL B 1 42 ? -4.266 -9.578 5.496 1 96.31 42 VAL B CA 1
ATOM 1418 C C . VAL B 1 42 ? -3.186 -9.953 6.512 1 96.31 42 VAL B C 1
ATOM 1420 O O . VAL B 1 42 ? -2.701 -9.094 7.254 1 96.31 42 VAL B O 1
ATOM 1423 N N . GLY B 1 43 ? -2.826 -11.18 6.566 1 92.75 43 GLY B N 1
ATOM 1424 C CA . GLY B 1 43 ? -1.658 -11.633 7.305 1 92.75 43 GLY B CA 1
ATOM 1425 C C . GLY B 1 43 ? -1.931 -11.844 8.781 1 92.75 43 GLY B C 1
ATOM 1426 O O . GLY B 1 43 ? -3.049 -11.617 9.25 1 92.75 43 GLY B O 1
ATOM 1427 N N . GLU B 1 44 ? -0.89 -12.242 9.453 1 91.25 44 GLU B N 1
ATOM 1428 C CA . GLU B 1 44 ? -0.988 -12.625 10.859 1 91.25 44 GLU B CA 1
ATOM 1429 C C . GLU B 1 44 ? -1.185 -11.398 11.75 1 91.25 44 GLU B C 1
ATOM 1431 O O . GLU B 1 44 ? -1.808 -11.492 12.805 1 91.25 44 GLU B O 1
ATOM 1436 N N . ASN B 1 45 ? -0.732 -10.305 11.273 1 91.75 45 ASN B N 1
ATOM 1437 C CA . ASN B 1 45 ? -0.858 -9.086 12.062 1 91.75 45 ASN B CA 1
ATOM 1438 C C . ASN B 1 45 ? -2.143 -8.328 11.727 1 91.75 45 ASN B C 1
ATOM 1440 O O . ASN B 1 45 ? -2.322 -7.184 12.141 1 91.75 45 ASN B O 1
ATOM 1444 N N . HIS B 1 46 ? -2.984 -8.883 10.906 1 93.81 46 HIS B N 1
ATOM 1445 C CA . HIS B 1 46 ? -4.297 -8.344 10.57 1 93.81 46 HIS B CA 1
ATOM 1446 C C . HIS B 1 46 ? -4.176 -6.961 9.938 1 93.81 46 HIS B C 1
ATOM 1448 O O . HIS B 1 46 ? -4.883 -6.031 10.336 1 93.81 46 HIS B O 1
ATOM 1454 N N . PHE B 1 47 ? -3.309 -6.891 8.977 1 96.88 47 PHE B N 1
ATOM 1455 C CA . PHE B 1 47 ? -3.127 -5.641 8.25 1 96.88 47 PHE B CA 1
ATOM 1456 C C . PHE B 1 47 ? -4.383 -5.289 7.453 1 96.88 47 PHE B C 1
ATOM 1458 O O . PHE B 1 47 ? -4.938 -6.137 6.75 1 96.88 47 PHE B O 1
ATOM 1465 N N . VAL B 1 48 ? -4.773 -4.02 7.539 1 97.75 48 VAL B N 1
ATOM 1466 C CA . VAL B 1 48 ? -6.027 -3.582 6.941 1 97.75 48 VAL B CA 1
ATOM 1467 C C . VAL B 1 48 ? -5.762 -3.016 5.547 1 97.75 48 VAL B C 1
ATOM 1469 O O . VAL B 1 48 ? -4.852 -2.205 5.363 1 97.75 48 VAL B O 1
ATOM 1472 N N . VAL B 1 49 ? -6.566 -3.496 4.598 1 98.62 49 VAL B N 1
ATOM 1473 C CA . VAL B 1 49 ? -6.688 -2.889 3.275 1 98.62 49 VAL B CA 1
ATOM 1474 C C . VAL B 1 49 ? -8.141 -2.502 3.016 1 98.62 49 VAL B C 1
ATOM 1476 O O . VAL B 1 49 ? -9 -3.371 2.846 1 98.62 49 VAL B O 1
ATOM 1479 N N . MET B 1 50 ? -8.375 -1.217 3.006 1 98.75 50 MET B N 1
ATOM 1480 C CA . MET B 1 50 ? -9.711 -0.742 2.643 1 98.75 50 MET B CA 1
ATOM 1481 C C . MET B 1 50 ? -9.891 -0.737 1.129 1 98.75 50 MET B C 1
ATOM 1483 O O . MET B 1 50 ? -9.062 -0.183 0.401 1 98.75 50 MET B O 1
ATOM 1487 N N . LEU B 1 51 ? -10.938 -1.388 0.686 1 98.88 51 LEU B N 1
ATOM 1488 C CA . LEU B 1 51 ? -11.352 -1.302 -0.708 1 98.88 51 LEU B CA 1
ATOM 1489 C C . LEU B 1 51 ? -12.5 -0.307 -0.871 1 98.88 51 LEU B C 1
ATOM 1491 O O . LEU B 1 51 ? -13.562 -0.471 -0.265 1 98.88 51 LEU B O 1
ATOM 1495 N N . PHE B 1 52 ? -12.266 0.71 -1.667 1 98.81 52 PHE B N 1
ATOM 1496 C CA . PHE B 1 52 ? -13.25 1.759 -1.908 1 98.81 52 PHE B CA 1
ATOM 1497 C C . PHE B 1 52 ? -13.617 1.825 -3.385 1 98.81 52 PHE B C 1
ATOM 1499 O O . PHE B 1 52 ? -12.75 1.701 -4.254 1 98.81 52 PHE B O 1
ATOM 1506 N N . GLU B 1 53 ? -14.883 2.109 -3.645 1 98.75 53 GLU B N 1
ATOM 1507 C CA . GLU B 1 53 ? -15.203 2.523 -5.008 1 98.75 53 GLU B CA 1
ATOM 1508 C C . GLU B 1 53 ? -14.367 3.727 -5.43 1 98.75 53 GLU B C 1
ATOM 1510 O O . GLU B 1 53 ? -14.023 4.57 -4.602 1 98.75 53 GLU B O 1
ATOM 1515 N N . GLU B 1 54 ? -14.156 3.807 -6.73 1 98.75 54 GLU B N 1
ATOM 1516 C CA . GLU B 1 54 ? -13.211 4.77 -7.277 1 98.75 54 GLU B CA 1
ATOM 1517 C C . GLU B 1 54 ? -13.586 6.195 -6.895 1 98.75 54 GLU B C 1
ATOM 1519 O O . GLU B 1 54 ? -12.719 7.012 -6.578 1 98.75 54 GLU B O 1
ATOM 1524 N N . ILE B 1 55 ? -14.883 6.512 -6.883 1 98.25 55 ILE B N 1
ATOM 1525 C CA . ILE B 1 55 ? -15.305 7.883 -6.617 1 98.25 55 ILE B CA 1
ATOM 1526 C C . ILE B 1 55 ? -14.984 8.25 -5.172 1 98.25 55 ILE B C 1
ATOM 1528 O O . ILE B 1 55 ? -14.562 9.375 -4.891 1 98.25 55 ILE B O 1
ATOM 1532 N N . LEU B 1 56 ? -15.156 7.367 -4.219 1 98.06 56 LEU B N 1
ATOM 1533 C CA . LEU B 1 56 ? -14.82 7.613 -2.824 1 98.06 56 LEU B CA 1
ATOM 1534 C C . LEU B 1 56 ? -13.312 7.77 -2.654 1 98.06 56 LEU B C 1
ATOM 1536 O O . LEU B 1 56 ? -12.852 8.711 -2.008 1 98.06 56 LEU B O 1
ATOM 1540 N N . PHE B 1 57 ? -12.594 6.863 -3.26 1 98.75 57 PHE B N 1
ATOM 1541 C CA . PHE B 1 57 ? -11.141 6.898 -3.193 1 98.75 57 PHE B CA 1
ATOM 1542 C C . PHE B 1 57 ? -10.609 8.234 -3.699 1 98.75 57 PHE B C 1
ATOM 1544 O O . PHE B 1 57 ? -9.758 8.859 -3.053 1 98.75 57 PHE B O 1
ATOM 1551 N N . SER B 1 58 ? -11.094 8.656 -4.883 1 98.56 58 SER B N 1
ATOM 1552 C CA . SER B 1 58 ? -10.633 9.914 -5.465 1 98.56 58 SER B CA 1
ATOM 1553 C C . SER B 1 58 ? -10.93 11.094 -4.543 1 98.56 58 SER B C 1
ATOM 1555 O O . SER B 1 58 ? -10.164 12.055 -4.492 1 98.56 58 SER B O 1
ATOM 1557 N N . GLY B 1 59 ? -12.055 11.023 -3.799 1 97.69 59 GLY B N 1
ATOM 1558 C CA . GLY B 1 59 ? -12.367 12.047 -2.816 1 97.69 59 GLY B CA 1
ATOM 1559 C C . GLY B 1 59 ? -11.359 12.125 -1.691 1 97.69 59 GLY B C 1
ATOM 1560 O O . GLY B 1 59 ? -11.008 13.219 -1.24 1 97.69 59 GLY B O 1
ATOM 1561 N N . PHE B 1 60 ? -10.812 11.016 -1.274 1 97.5 60 PHE B N 1
ATOM 1562 C CA . PHE B 1 60 ? -9.836 10.961 -0.192 1 97.5 60 PHE B CA 1
ATOM 1563 C C . PHE B 1 60 ? -8.453 11.367 -0.688 1 97.5 60 PHE B C 1
ATOM 1565 O O . PHE B 1 60 ? -7.75 12.133 -0.024 1 97.5 60 PHE B O 1
ATOM 1572 N N . SER B 1 61 ? -8.086 10.844 -1.876 1 98.25 61 SER B N 1
ATOM 1573 C CA . SER B 1 61 ? -6.73 11.039 -2.385 1 98.25 61 SER B CA 1
ATOM 1574 C C . SER B 1 61 ? -6.582 12.398 -3.055 1 98.25 61 SER B C 1
ATOM 1576 O O . SER B 1 61 ? -5.461 12.867 -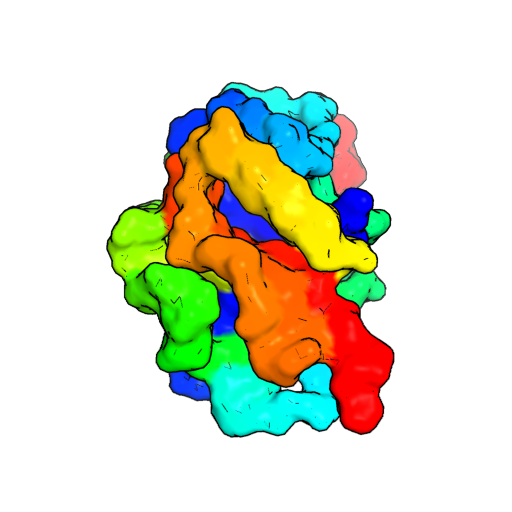3.281 1 98.25 61 SER B O 1
ATOM 1578 N N . GLN B 1 62 ? -7.777 13.008 -3.412 1 98.25 62 GLN B N 1
ATOM 1579 C CA . GLN B 1 62 ? -7.816 14.289 -4.105 1 98.25 62 GLN B CA 1
ATOM 1580 C C . GLN B 1 62 ? -6.926 14.273 -5.344 1 98.25 62 GLN B C 1
ATOM 1582 O O . GLN B 1 62 ? -6.117 15.18 -5.547 1 98.25 62 GLN B O 1
ATOM 1587 N N . ASN B 1 63 ? -6.98 13.25 -6.117 1 98.56 63 ASN B N 1
ATOM 1588 C CA . ASN B 1 63 ? -6.352 13.016 -7.414 1 98.56 63 ASN B CA 1
ATOM 1589 C C . ASN B 1 63 ? -7.164 12.047 -8.266 1 98.56 63 ASN B C 1
ATOM 1591 O O . ASN B 1 63 ? -8.039 11.344 -7.754 1 98.56 63 ASN B O 1
ATOM 1595 N N . ASP B 1 64 ? -6.949 12.031 -9.562 1 98.69 64 ASP B N 1
ATOM 1596 C CA . ASP B 1 64 ? -7.582 11.023 -10.414 1 98.69 64 ASP B CA 1
ATOM 1597 C C . ASP B 1 64 ? -7.098 9.617 -10.055 1 98.69 64 ASP B C 1
ATOM 1599 O O . ASP B 1 64 ? -6.035 9.461 -9.453 1 98.69 64 ASP B O 1
ATOM 1603 N N . VAL B 1 65 ? -7.938 8.664 -10.414 1 98.81 65 VAL B N 1
ATOM 1604 C CA . VAL B 1 65 ? -7.57 7.266 -10.188 1 98.81 65 VAL B CA 1
ATOM 1605 C C . VAL B 1 65 ? -6.672 6.773 -11.312 1 98.81 65 VAL B C 1
ATOM 1607 O O . VAL B 1 65 ? -6.957 7.012 -12.492 1 98.81 65 VAL B O 1
ATOM 1610 N N . THR B 1 66 ? -5.621 6.105 -11.016 1 98.81 66 THR B N 1
ATOM 1611 C CA . THR B 1 66 ? -4.664 5.59 -11.984 1 98.81 66 THR B CA 1
ATOM 1612 C C . THR B 1 66 ? -5.305 4.523 -12.867 1 98.81 66 THR B C 1
ATOM 1614 O O . THR B 1 66 ? -6.051 3.672 -12.383 1 98.81 66 THR B O 1
ATOM 1617 N N . ASP B 1 67 ? -5.043 4.609 -14.148 1 98.69 67 ASP B N 1
ATOM 1618 C CA . ASP B 1 67 ? -5.336 3.49 -15.039 1 98.69 67 ASP B CA 1
ATOM 1619 C C . ASP B 1 67 ? -4.281 2.395 -14.906 1 98.69 67 ASP B C 1
ATOM 1621 O O . ASP B 1 67 ? -3.221 2.471 -15.531 1 98.69 67 ASP B O 1
ATOM 1625 N N . THR B 1 68 ? -4.566 1.333 -14.219 1 98.56 68 THR B N 1
ATOM 1626 C CA . THR B 1 68 ? -3.602 0.306 -13.836 1 98.56 68 THR B CA 1
ATOM 1627 C C . THR B 1 68 ? -3.232 -0.56 -15.039 1 98.56 68 THR B C 1
ATOM 1629 O O . THR B 1 68 ? -2.281 -1.341 -14.977 1 98.56 68 THR B O 1
ATOM 1632 N N . LYS B 1 69 ? -3.949 -0.46 -16.141 1 97.5 69 LYS B N 1
ATOM 1633 C CA . LYS B 1 69 ? -3.545 -1.132 -17.375 1 97.5 69 LYS B CA 1
ATOM 1634 C C . LYS B 1 69 ? -2.314 -0.469 -17.984 1 97.5 69 LYS B C 1
ATOM 1636 O O . LYS B 1 69 ? -1.587 -1.093 -18.75 1 97.5 69 LYS B O 1
ATOM 1641 N N . LEU B 1 70 ? -2.104 0.785 -17.547 1 97.94 70 LEU B N 1
ATOM 1642 C CA . LEU B 1 70 ? -1.044 1.562 -18.188 1 97.94 70 LEU B CA 1
ATOM 1643 C C . LEU B 1 70 ? 0.163 1.691 -17.266 1 97.94 70 LEU B C 1
ATOM 1645 O O . LEU B 1 70 ? 1.297 1.815 -17.734 1 97.94 70 LEU B O 1
ATOM 1649 N N . SER B 1 71 ? -0.03 1.749 -15.969 1 98.81 71 SER B N 1
ATOM 1650 C CA . SER B 1 71 ? 1.062 1.986 -15.031 1 98.81 71 SER B CA 1
ATOM 1651 C C . SER B 1 71 ? 0.704 1.497 -13.633 1 98.81 71 SER B C 1
ATOM 1653 O O . SER B 1 71 ? -0.46 1.204 -13.352 1 98.81 71 SER B O 1
ATOM 1655 N N . SER B 1 72 ? 1.703 1.331 -12.844 1 98.81 72 SER B N 1
ATOM 1656 C CA . SER B 1 72 ? 1.544 0.951 -11.445 1 98.81 72 SER B CA 1
ATOM 1657 C C . SER B 1 72 ? 2.268 1.925 -10.516 1 98.81 72 SER B C 1
ATOM 1659 O O . SER B 1 72 ? 3.377 2.369 -10.82 1 98.81 72 SER B O 1
ATOM 1661 N N . GLU B 1 73 ? 1.656 2.188 -9.398 1 98.88 73 GLU B N 1
ATOM 1662 C CA . GLU B 1 73 ? 2.217 3.064 -8.375 1 98.88 73 GLU B CA 1
ATOM 1663 C C . GLU B 1 73 ? 2.709 2.266 -7.168 1 98.88 73 GLU B C 1
ATOM 1665 O O . GLU B 1 73 ? 3.473 2.777 -6.348 1 98.88 73 GLU B O 1
ATOM 1670 N N . VAL B 1 74 ? 2.277 1.075 -7.016 1 98.88 74 VAL B N 1
ATOM 1671 C CA . VAL B 1 74 ? 2.594 0.25 -5.855 1 98.88 74 VAL B CA 1
ATOM 1672 C C . VAL B 1 74 ? 2.609 -1.223 -6.258 1 98.88 74 VAL B C 1
ATOM 1674 O O . VAL B 1 74 ? 1.872 -1.635 -7.156 1 98.88 74 VAL B O 1
ATOM 1677 N N . LEU B 1 75 ? 3.473 -1.963 -5.715 1 98.94 75 LEU B N 1
ATOM 1678 C CA . LEU B 1 75 ? 3.455 -3.422 -5.707 1 98.94 75 LEU B CA 1
ATOM 1679 C C . LEU B 1 75 ? 3.248 -3.957 -4.293 1 98.94 75 LEU B C 1
ATOM 1681 O O . LEU B 1 75 ? 4.035 -3.662 -3.393 1 98.94 75 LEU B O 1
ATOM 1685 N N . ILE B 1 76 ? 2.143 -4.676 -4.105 1 98.88 76 ILE B N 1
ATOM 1686 C CA . ILE B 1 76 ? 1.818 -5.23 -2.795 1 98.88 76 ILE B CA 1
ATOM 1687 C C . ILE B 1 76 ? 2.322 -6.668 -2.707 1 98.88 76 ILE B C 1
ATOM 1689 O O . ILE B 1 76 ? 1.963 -7.512 -3.531 1 98.88 76 ILE B O 1
ATOM 1693 N N . SER B 1 77 ? 3.184 -6.914 -1.69 1 98.62 77 SER B N 1
ATOM 1694 C CA . SER B 1 77 ? 3.805 -8.227 -1.579 1 98.62 77 SER B CA 1
ATOM 1695 C C . SER B 1 77 ? 3.291 -8.984 -0.357 1 98.62 77 SER B C 1
ATOM 1697 O O . SER B 1 77 ? 3.102 -8.391 0.708 1 98.62 77 SER B O 1
ATOM 1699 N N . ILE B 1 78 ? 3.09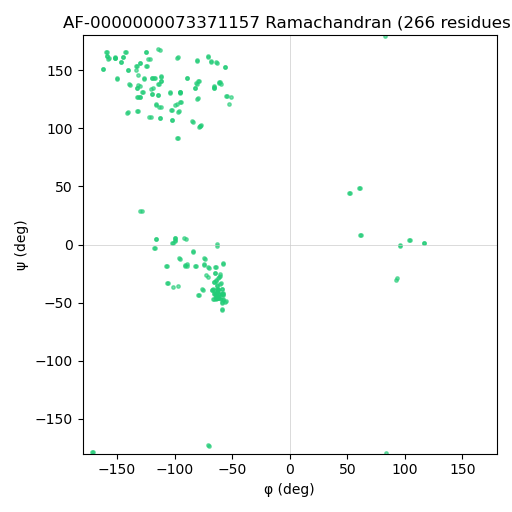4 -10.273 -0.542 1 98.19 78 ILE B N 1
ATOM 1700 C CA . ILE B 1 78 ? 2.783 -11.164 0.572 1 98.19 78 ILE B CA 1
ATOM 1701 C C . ILE B 1 78 ? 3.701 -12.383 0.529 1 98.19 78 ILE B C 1
ATOM 1703 O O . ILE B 1 78 ? 4.23 -12.734 -0.529 1 98.19 78 ILE B O 1
ATOM 1707 N N . ASP B 1 79 ? 3.869 -12.977 1.676 1 97.5 79 ASP B N 1
ATOM 1708 C CA . ASP B 1 79 ? 4.746 -14.141 1.682 1 97.5 79 ASP B CA 1
ATOM 1709 C C . ASP B 1 79 ? 3.938 -15.438 1.594 1 97.5 79 ASP B C 1
ATOM 1711 O O . ASP B 1 79 ? 2.711 -15.414 1.716 1 97.5 79 ASP B O 1
ATOM 1715 N N . ALA B 1 80 ? 4.59 -16.453 1.227 1 96.88 80 ALA B N 1
ATOM 1716 C CA . ALA B 1 80 ? 4.105 -17.828 1.278 1 96.88 80 ALA B CA 1
ATOM 1717 C C . ALA B 1 80 ? 5.039 -18.703 2.105 1 96.88 80 ALA B C 1
ATOM 1719 O O . ALA B 1 80 ? 6.207 -18.375 2.299 1 96.88 80 ALA B O 1
ATOM 1720 N N . GLU B 1 81 ? 4.535 -19.812 2.566 1 95 81 GLU B N 1
ATOM 1721 C CA . GLU B 1 81 ? 5.301 -20.656 3.482 1 95 81 GLU B CA 1
ATOM 1722 C C . GLU B 1 81 ? 6.031 -21.766 2.736 1 95 81 GLU B C 1
ATOM 1724 O O . GLU B 1 81 ? 6.859 -22.469 3.314 1 95 81 GLU B O 1
ATOM 1729 N N . SER B 1 82 ? 5.68 -21.969 1.471 1 95.62 82 SER B N 1
ATOM 1730 C CA . SER B 1 82 ? 6.301 -23.016 0.663 1 95.62 82 SER B CA 1
ATOM 1731 C C . SER B 1 82 ? 6.133 -22.734 -0.827 1 95.62 82 SER B C 1
ATOM 1733 O O . SER B 1 82 ? 5.324 -21.891 -1.218 1 95.62 82 SER B O 1
ATOM 1735 N N . ARG B 1 83 ? 6.918 -23.469 -1.658 1 96.88 83 ARG B N 1
ATOM 1736 C CA . ARG B 1 83 ? 6.773 -23.391 -3.107 1 96.88 83 ARG B CA 1
ATOM 1737 C C . ARG B 1 83 ? 5.395 -23.875 -3.547 1 96.88 83 ARG B C 1
ATOM 1739 O O . ARG B 1 83 ? 4.793 -23.297 -4.457 1 96.88 83 ARG B O 1
ATOM 1746 N N . GLU B 1 84 ? 4.918 -24.906 -2.875 1 97.69 84 GLU B N 1
ATOM 1747 C CA . GLU B 1 84 ? 3.609 -25.469 -3.205 1 97.69 84 GLU B CA 1
ATOM 1748 C C . GLU B 1 84 ? 2.5 -24.438 -2.969 1 97.69 84 GLU B C 1
ATOM 1750 O O . GLU B 1 84 ? 1.558 -24.344 -3.758 1 97.69 84 GLU B O 1
ATOM 1755 N N . GLU B 1 85 ? 2.592 -23.719 -1.907 1 97.69 85 GLU B N 1
ATOM 1756 C CA . GLU B 1 85 ? 1.601 -22.688 -1.613 1 97.69 85 GLU B CA 1
ATOM 1757 C C . GLU B 1 85 ? 1.593 -21.609 -2.689 1 97.69 85 GLU B C 1
ATOM 1759 O O . GLU B 1 85 ? 0.531 -21.109 -3.062 1 97.69 85 GLU B O 1
ATOM 1764 N N . VAL B 1 86 ? 2.791 -21.266 -3.168 1 98.25 86 VAL B N 1
ATOM 1765 C CA . VAL B 1 86 ? 2.906 -20.312 -4.262 1 98.25 86 VAL B CA 1
ATOM 1766 C C . VAL B 1 86 ? 2.158 -20.828 -5.488 1 98.25 86 VAL B C 1
ATOM 1768 O O . VAL B 1 86 ? 1.324 -20.125 -6.062 1 98.25 86 VAL B O 1
ATOM 1771 N N . ASP B 1 87 ? 2.42 -22.094 -5.859 1 98.44 87 ASP B N 1
ATOM 1772 C CA . ASP B 1 87 ? 1.793 -22.703 -7.031 1 98.44 87 ASP B CA 1
ATOM 1773 C C . ASP B 1 87 ? 0.275 -22.766 -6.875 1 98.44 87 ASP B C 1
ATOM 1775 O O . ASP B 1 87 ? -0.466 -22.453 -7.812 1 98.44 87 ASP B O 1
ATOM 1779 N N . GLU B 1 88 ? -0.135 -23.125 -5.719 1 98.12 88 GLU B N 1
ATOM 1780 C CA . GLU B 1 88 ? -1.566 -23.234 -5.449 1 98.12 88 GLU B CA 1
ATOM 1781 C C . GLU B 1 88 ? -2.25 -21.875 -5.551 1 98.12 88 GLU B C 1
ATOM 1783 O O . GLU B 1 88 ? -3.336 -21.75 -6.125 1 98.12 88 GLU B O 1
ATOM 1788 N N . LEU B 1 89 ? -1.623 -20.859 -4.98 1 98.12 89 LEU B N 1
ATOM 1789 C CA . LEU B 1 89 ? -2.215 -19.516 -5.012 1 98.12 89 LEU B CA 1
ATOM 1790 C C . LEU B 1 89 ? -2.264 -18.984 -6.434 1 98.12 89 LEU B C 1
ATOM 1792 O O . LEU B 1 89 ? -3.221 -18.297 -6.812 1 98.12 89 LEU B O 1
ATOM 1796 N N . ALA B 1 90 ? -1.251 -19.25 -7.191 1 98.62 90 ALA B N 1
ATOM 1797 C CA . ALA B 1 90 ? -1.26 -18.828 -8.586 1 98.62 90 ALA B CA 1
ATOM 1798 C C . ALA B 1 90 ? -2.457 -19.406 -9.336 1 98.62 90 ALA B C 1
ATOM 1800 O O . ALA B 1 90 ? -3.127 -18.703 -10.094 1 98.62 90 ALA B O 1
ATOM 1801 N N . LYS B 1 91 ? -2.705 -20.656 -9.086 1 98.56 91 LYS B N 1
ATOM 1802 C CA . LYS B 1 91 ? -3.854 -21.312 -9.703 1 98.56 91 LYS B CA 1
ATOM 1803 C C . LYS B 1 91 ? -5.164 -20.672 -9.234 1 98.56 91 LYS B C 1
ATOM 1805 O O . LYS B 1 91 ? -6.047 -20.391 -10.047 1 98.56 91 LYS B O 1
ATOM 1810 N N . LYS B 1 92 ? -5.293 -20.453 -7.938 1 98.44 92 LYS B N 1
ATOM 1811 C CA . LYS B 1 92 ? -6.492 -19.828 -7.383 1 98.44 92 LYS B CA 1
ATOM 1812 C C . LYS B 1 92 ? -6.734 -18.453 -7.996 1 98.44 92 LYS B C 1
ATOM 1814 O O . LYS B 1 92 ? -7.875 -18.094 -8.281 1 98.44 92 LYS B O 1
ATOM 1819 N N . VAL B 1 93 ? -5.668 -17.672 -8.164 1 98.69 93 VAL B N 1
ATOM 1820 C CA . VAL B 1 93 ? -5.762 -16.328 -8.727 1 98.69 93 VAL B CA 1
ATOM 1821 C C . VAL B 1 93 ? -6.32 -16.406 -10.148 1 98.69 93 VAL B C 1
ATOM 1823 O O . VAL B 1 93 ? -7.25 -15.672 -10.5 1 98.69 93 VAL B O 1
ATOM 1826 N N . GLN B 1 94 ? -5.777 -17.328 -10.898 1 98.69 94 GLN B N 1
ATOM 1827 C CA . GLN B 1 94 ? -6.238 -17.484 -12.281 1 98.69 94 GLN B CA 1
ATOM 1828 C C . GLN B 1 94 ? -7.703 -17.906 -12.32 1 98.69 94 GLN B C 1
ATOM 1830 O O . GLN B 1 94 ? -8.5 -17.344 -13.078 1 98.69 94 GLN B O 1
ATOM 1835 N N . GLU B 1 95 ? -8.039 -18.844 -11.531 1 98.62 95 GLU B N 1
ATOM 1836 C CA . GLU B 1 95 ? -9.398 -19.359 -11.5 1 98.62 95 GLU B CA 1
ATOM 1837 C C . GLU B 1 95 ? -10.391 -18.297 -11.047 1 98.62 95 GLU B C 1
ATOM 1839 O O . GLU B 1 95 ? -11.547 -18.281 -11.484 1 98.62 95 GLU B O 1
ATOM 1844 N N . ALA B 1 96 ? -9.906 -17.406 -10.219 1 98.75 96 ALA B N 1
ATOM 1845 C CA . ALA B 1 96 ? -10.766 -16.359 -9.68 1 98.75 96 ALA B CA 1
ATOM 1846 C C . ALA B 1 96 ? -10.867 -15.188 -10.648 1 98.75 96 ALA B C 1
ATOM 1848 O O . ALA B 1 96 ? -11.633 -14.25 -10.414 1 98.75 96 ALA B O 1
ATOM 1849 N N . GLY B 1 97 ? -10.094 -15.234 -11.695 1 98.62 97 GLY B N 1
ATOM 1850 C CA . GLY B 1 97 ? -10.203 -14.211 -12.719 1 98.62 97 GLY B CA 1
ATOM 1851 C C . GLY B 1 97 ? -9.07 -13.195 -12.664 1 98.62 97 GLY B C 1
ATOM 1852 O O . GLY B 1 97 ? -9.07 -12.219 -13.414 1 98.62 97 GLY B O 1
ATOM 1853 N N . GLY B 1 98 ? -8.102 -13.398 -11.773 1 98.75 98 GLY B N 1
ATOM 1854 C CA . GLY B 1 98 ? -6.922 -12.539 -11.758 1 98.75 98 GLY B CA 1
ATOM 1855 C C . GLY B 1 98 ? -6 -12.773 -12.938 1 98.75 98 GLY B C 1
ATOM 1856 O O . GLY B 1 98 ? -6.137 -13.766 -13.656 1 98.75 98 GLY B O 1
ATOM 1857 N N . ASN B 1 99 ? -5.129 -11.773 -13.18 1 98.75 99 ASN B N 1
ATOM 1858 C CA . ASN B 1 99 ? -4.141 -11.883 -14.25 1 98.75 99 ASN B CA 1
ATOM 1859 C C . ASN B 1 99 ? -2.76 -12.227 -13.703 1 98.75 99 ASN B C 1
ATOM 1861 O O . ASN B 1 99 ? -2.104 -11.383 -13.086 1 98.75 99 ASN B O 1
ATOM 1865 N N . VAL B 1 100 ? -2.328 -13.43 -13.914 1 98.75 100 VAL B N 1
ATOM 1866 C CA . VAL B 1 100 ? -0.967 -13.812 -13.547 1 98.75 100 VAL B CA 1
ATOM 1867 C C . VAL B 1 100 ? 0.014 -13.297 -14.602 1 98.75 100 VAL B C 1
ATOM 1869 O O . VAL B 1 100 ? 0.182 -13.922 -15.648 1 98.75 100 VAL B O 1
ATOM 1872 N N . PHE B 1 101 ? 0.684 -12.203 -14.289 1 98.69 101 PHE B N 1
ATOM 1873 C CA . PHE B 1 101 ? 1.538 -11.578 -15.289 1 98.69 101 PHE B CA 1
ATOM 1874 C C . PHE B 1 101 ? 2.955 -12.133 -15.211 1 98.69 101 PHE B C 1
ATOM 1876 O O . PHE B 1 101 ? 3.76 -11.922 -16.125 1 98.69 101 PHE B O 1
ATOM 1883 N N . ALA B 1 102 ? 3.336 -12.766 -14.133 1 98.56 102 ALA B N 1
ATOM 1884 C CA . ALA B 1 102 ? 4.578 -13.508 -13.961 1 98.56 102 ALA B CA 1
ATOM 1885 C C . ALA B 1 102 ? 4.316 -14.875 -13.336 1 98.56 102 ALA B C 1
ATOM 1887 O O . ALA B 1 102 ? 3.883 -14.969 -12.188 1 98.56 102 ALA B O 1
ATOM 1888 N N . GLU B 1 103 ? 4.59 -15.922 -14.086 1 98.62 103 GLU B N 1
ATOM 1889 C CA . GLU B 1 103 ? 4.348 -17.281 -13.609 1 98.62 103 GLU B CA 1
ATOM 1890 C C . GLU B 1 103 ? 5.297 -17.641 -12.477 1 98.62 103 GLU B C 1
ATOM 1892 O O . GLU B 1 103 ? 6.367 -17.047 -12.336 1 98.62 103 GLU B O 1
ATOM 1897 N N . PRO B 1 104 ? 4.855 -18.641 -11.672 1 98.69 104 PRO B N 1
ATOM 1898 C CA . PRO B 1 104 ? 5.758 -19.078 -10.602 1 98.69 104 PRO B CA 1
ATOM 1899 C C . PRO B 1 104 ? 7.137 -19.484 -11.125 1 98.69 104 PRO B C 1
ATOM 1901 O O . PRO B 1 104 ? 7.238 -20.266 -12.07 1 98.69 104 PRO B O 1
ATOM 1904 N N . ALA B 1 105 ? 8.109 -18.891 -10.516 1 98.38 105 ALA B N 1
ATOM 1905 C CA . ALA B 1 105 ? 9.484 -19.156 -10.938 1 98.38 105 ALA B CA 1
ATOM 1906 C C . ALA B 1 105 ? 10.477 -18.844 -9.82 1 98.38 105 ALA B C 1
ATOM 1908 O O . ALA B 1 105 ? 10.156 -18.109 -8.891 1 98.38 105 ALA B O 1
ATOM 1909 N N . GLU B 1 106 ? 11.633 -19.422 -9.961 1 96.75 106 GLU B N 1
ATOM 1910 C CA . GLU B 1 106 ? 12.727 -19.125 -9.039 1 96.75 106 GLU B CA 1
ATOM 1911 C C . GLU B 1 106 ? 13.422 -17.812 -9.406 1 96.75 106 GLU B C 1
ATOM 1913 O O . GLU B 1 106 ? 13.602 -17.516 -10.586 1 96.75 106 GLU B O 1
ATOM 1918 N N . SER B 1 107 ? 13.703 -17.094 -8.344 1 92.12 107 SER B N 1
ATOM 1919 C CA . SER B 1 107 ? 14.508 -15.891 -8.531 1 92.12 107 SER B CA 1
ATOM 1920 C C . SER B 1 107 ? 15.641 -15.82 -7.508 1 92.12 107 SER B C 1
ATOM 1922 O O . SER B 1 107 ? 15.453 -16.172 -6.344 1 92.12 107 SER B O 1
ATOM 1924 N N . GLN B 1 108 ? 16.859 -15.469 -8.039 1 89.12 108 GLN B N 1
ATOM 1925 C CA . GLN B 1 108 ? 18.047 -15.227 -7.234 1 89.12 108 GLN B CA 1
ATOM 1926 C C . GLN B 1 108 ? 18.438 -16.469 -6.449 1 89.12 108 GLN B C 1
ATOM 1928 O O . GLN B 1 108 ? 19.234 -16.391 -5.512 1 89.12 108 GLN B O 1
ATOM 1933 N N . GLY B 1 109 ? 17.844 -17.578 -6.664 1 90.69 109 GLY B N 1
ATOM 1934 C CA . GLY B 1 109 ? 18.25 -18.859 -6.082 1 90.69 109 GLY B CA 1
ATOM 1935 C C . GLY B 1 109 ? 17.516 -19.172 -4.793 1 90.69 109 GLY B C 1
ATOM 1936 O O . GLY B 1 109 ? 17.344 -20.344 -4.441 1 90.69 109 GLY B O 1
AT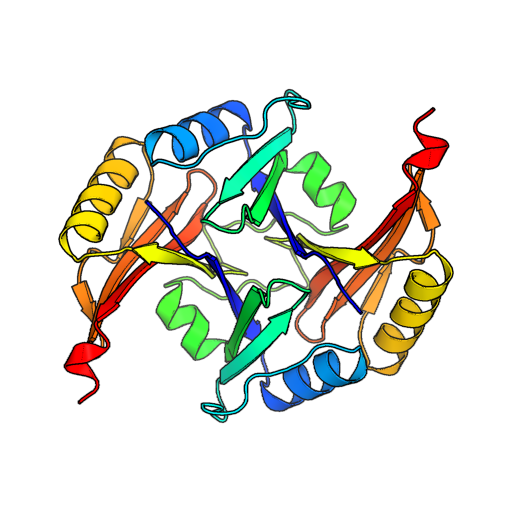OM 1937 N N . TRP B 1 110 ? 17.109 -18.141 -4.055 1 92.56 110 TRP B N 1
ATOM 1938 C CA . TRP B 1 110 ? 16.5 -18.391 -2.752 1 92.56 110 TRP B CA 1
ATOM 1939 C C . TRP B 1 110 ? 15.062 -17.891 -2.711 1 92.56 110 TRP B C 1
ATOM 1941 O O . TRP B 1 110 ? 14.367 -18.078 -1.709 1 92.56 110 TRP B O 1
ATOM 1951 N N . MET B 1 111 ? 14.641 -17.297 -3.77 1 96.31 111 MET B N 1
ATOM 1952 C CA . MET B 1 111 ? 13.273 -16.781 -3.828 1 96.31 111 MET B CA 1
ATOM 1953 C C . MET B 1 111 ? 12.461 -17.547 -4.871 1 96.31 111 MET B C 1
ATOM 1955 O O . MET B 1 111 ? 12.977 -17.891 -5.934 1 96.31 111 MET B O 1
ATOM 1959 N N . TYR B 1 112 ? 11.211 -17.891 -4.582 1 98 112 TYR B N 1
ATOM 1960 C CA . TYR B 1 112 ? 10.219 -18.484 -5.48 1 98 112 TYR B CA 1
ATOM 1961 C C . TYR B 1 112 ? 8.883 -17.75 -5.371 1 98 112 TYR B C 1
ATOM 1963 O O . TYR B 1 112 ? 8.383 -17.516 -4.27 1 98 112 TYR B O 1
ATOM 1971 N N . GLY B 1 113 ? 8.398 -17.328 -6.504 1 98.38 113 GLY B N 1
ATOM 1972 C CA . GLY B 1 113 ? 7.176 -16.547 -6.395 1 98.38 113 GLY B CA 1
ATOM 1973 C C . GLY B 1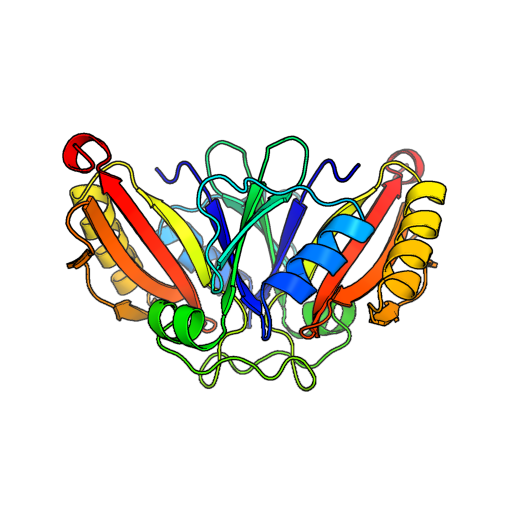 113 ? 6.531 -16.266 -7.738 1 98.38 113 GLY B C 1
ATOM 1974 O O . GLY B 1 113 ? 7.004 -16.734 -8.773 1 98.38 113 GLY B O 1
ATOM 1975 N N . PHE B 1 114 ? 5.445 -15.555 -7.754 1 98.75 114 PHE B N 1
ATOM 1976 C CA . PHE B 1 114 ? 4.727 -15.133 -8.945 1 98.75 114 PHE B CA 1
ATOM 1977 C C . PHE B 1 114 ? 4.113 -13.75 -8.75 1 98.75 114 PHE B C 1
ATOM 1979 O O . PHE B 1 114 ? 4.082 -13.234 -7.629 1 98.75 114 PHE B O 1
ATOM 1986 N N . GLY B 1 115 ? 3.789 -13.133 -9.812 1 98.81 115 GLY B N 1
ATOM 1987 C CA . GLY B 1 115 ? 3.119 -11.844 -9.805 1 98.81 115 GLY B CA 1
ATOM 1988 C C . GLY B 1 115 ? 1.744 -11.883 -10.445 1 98.81 115 GLY B C 1
ATOM 1989 O O . GLY B 1 115 ? 1.529 -12.602 -11.422 1 98.81 115 GLY B O 1
ATOM 1990 N N . PHE B 1 116 ? 0.81 -11.102 -9.875 1 98.88 116 PHE B N 1
ATOM 1991 C CA . PHE B 1 116 ? -0.512 -11.039 -10.492 1 98.88 116 PHE B CA 1
ATOM 1992 C C . PHE B 1 116 ? -1.126 -9.656 -10.312 1 98.88 116 PHE B C 1
ATOM 1994 O O . PHE B 1 116 ? -0.696 -8.883 -9.453 1 98.88 116 PHE B O 1
ATOM 2001 N N . ALA B 1 117 ? -2.047 -9.344 -11.188 1 98.88 117 ALA B N 1
ATOM 2002 C CA . ALA B 1 117 ? -2.939 -8.195 -11.055 1 98.88 117 ALA B CA 1
ATOM 2003 C C . ALA B 1 117 ? -4.336 -8.633 -10.625 1 98.88 117 ALA B C 1
ATOM 2005 O O . ALA B 1 117 ? -4.891 -9.586 -11.172 1 98.88 117 ALA B O 1
ATOM 2006 N N . ASP B 1 118 ? -4.863 -7.977 -9.609 1 98.88 118 ASP B N 1
ATOM 2007 C CA . ASP B 1 118 ? -6.234 -8.266 -9.195 1 98.88 118 ASP B CA 1
ATOM 2008 C C . ASP B 1 118 ? -7.234 -7.758 -10.227 1 98.88 118 ASP B C 1
ATOM 2010 O O . ASP B 1 118 ? -6.848 -7.316 -11.312 1 98.88 118 ASP B O 1
ATOM 2014 N N . LEU B 1 119 ? -8.492 -7.785 -10.008 1 98.75 119 LEU B N 1
ATOM 2015 C CA . LEU B 1 119 ? -9.516 -7.496 -11 1 98.75 119 LEU B CA 1
ATOM 2016 C C . LEU B 1 119 ? -9.438 -6.039 -11.453 1 98.75 119 LEU B C 1
ATOM 2018 O O . LEU B 1 119 ? -9.898 -5.699 -12.539 1 98.75 119 LEU B O 1
ATOM 2022 N N . ASP B 1 120 ? -8.891 -5.172 -10.602 1 98.88 120 ASP B N 1
ATOM 2023 C CA . ASP B 1 120 ? -8.812 -3.744 -10.906 1 98.88 120 ASP B CA 1
ATOM 2024 C C . ASP B 1 120 ? -7.414 -3.357 -11.367 1 98.88 120 ASP B C 1
ATOM 2026 O O . ASP B 1 120 ? -7.125 -2.178 -11.578 1 98.88 120 ASP B O 1
ATOM 2030 N N . GLY B 1 121 ? -6.516 -4.352 -11.438 1 98.81 121 GLY B N 1
ATOM 2031 C CA . GLY B 1 121 ? -5.211 -4.145 -12.047 1 98.81 121 GLY B CA 1
ATOM 2032 C C . GLY B 1 121 ? -4.125 -3.826 -11.039 1 98.81 121 GLY B C 1
ATOM 2033 O O . GLY B 1 121 ? -2.967 -3.613 -11.414 1 98.81 121 GLY B O 1
ATOM 2034 N N . HIS B 1 122 ? -4.434 -3.73 -9.742 1 98.88 122 HIS B N 1
ATOM 2035 C CA . HIS B 1 122 ? -3.385 -3.555 -8.742 1 98.88 122 HIS B CA 1
ATOM 2036 C C . HIS B 1 122 ? -2.412 -4.73 -8.758 1 98.88 122 HIS B C 1
ATOM 2038 O O . HIS B 1 122 ? -2.83 -5.887 -8.852 1 98.88 122 HIS B O 1
ATOM 2044 N N . ARG B 1 123 ? -1.152 -4.449 -8.617 1 98.88 123 ARG B N 1
ATOM 2045 C CA . ARG B 1 123 ? -0.129 -5.48 -8.75 1 98.88 123 ARG B CA 1
ATOM 2046 C C . ARG B 1 123 ? 0.248 -6.055 -7.387 1 98.88 123 ARG B C 1
ATOM 2048 O O . ARG B 1 123 ? 0.509 -5.309 -6.441 1 98.88 123 ARG B O 1
ATOM 2055 N N . TRP B 1 124 ? 0.243 -7.355 -7.395 1 98.88 124 TRP B N 1
ATOM 2056 C CA . TRP B 1 124 ? 0.633 -8.156 -6.238 1 98.88 124 TRP B CA 1
ATOM 2057 C C . TRP B 1 124 ? 1.746 -9.133 -6.605 1 98.88 124 TRP B C 1
ATOM 2059 O O . TRP B 1 124 ? 1.891 -9.508 -7.77 1 98.88 124 TRP B O 1
ATOM 2069 N N . ASN B 1 125 ? 2.496 -9.484 -5.625 1 98.62 125 ASN B N 1
ATOM 2070 C CA . ASN B 1 125 ? 3.32 -10.68 -5.797 1 98.62 125 ASN B CA 1
ATOM 2071 C C . ASN B 1 125 ? 3.365 -11.516 -4.52 1 98.62 125 ASN B C 1
ATOM 2073 O O . ASN B 1 125 ? 3.084 -11.008 -3.432 1 98.62 125 ASN B O 1
ATOM 2077 N N . VAL B 1 126 ? 3.521 -12.781 -4.715 1 98.44 126 VAL B N 1
ATOM 2078 C CA . VAL B 1 126 ? 3.639 -13.773 -3.656 1 98.44 126 VAL B CA 1
ATOM 2079 C C . VAL B 1 126 ? 5.031 -14.406 -3.686 1 98.44 126 VAL B C 1
ATOM 2081 O O . VAL B 1 126 ? 5.488 -14.867 -4.734 1 98.44 126 VAL B O 1
ATOM 2084 N N . LEU B 1 127 ? 5.672 -14.406 -2.514 1 98.19 127 LEU B N 1
ATOM 2085 C CA . LEU B 1 127 ? 7.059 -14.852 -2.479 1 98.19 127 LEU B CA 1
ATOM 2086 C C . LEU B 1 127 ? 7.273 -15.883 -1.376 1 98.19 127 LEU B C 1
ATOM 2088 O O . LEU B 1 127 ? 6.871 -15.664 -0.23 1 98.19 127 LEU B O 1
ATOM 2092 N N . PHE B 1 128 ? 7.809 -16.969 -1.688 1 97.81 128 PHE B N 1
ATOM 2093 C CA . PHE B 1 128 ? 8.43 -17.891 -0.75 1 97.81 128 PHE B CA 1
ATOM 2094 C C . PHE B 1 128 ? 9.938 -17.672 -0.699 1 97.81 128 PHE B C 1
ATOM 2096 O O . PHE B 1 128 ? 10.633 -17.844 -1.708 1 97.81 128 PHE B O 1
ATOM 2103 N N . MET B 1 129 ? 10.453 -17.234 0.406 1 94.88 129 MET B N 1
ATOM 2104 C CA . MET B 1 129 ? 11.883 -17.016 0.61 1 94.88 129 MET B CA 1
ATOM 2105 C C . MET B 1 129 ? 12.5 -18.156 1.42 1 94.88 129 MET B C 1
ATOM 2107 O O . MET B 1 129 ? 12.133 -18.359 2.578 1 94.88 129 MET B O 1
ATOM 2111 N N . ASP B 1 130 ? 13.352 -18.828 0.795 1 93.06 130 ASP B N 1
ATOM 2112 C CA . ASP B 1 130 ? 14.047 -19.953 1.421 1 93.06 130 ASP B CA 1
ATOM 2113 C C . ASP B 1 130 ? 15.414 -19.516 1.955 1 93.06 130 ASP B C 1
ATOM 2115 O O . ASP B 1 130 ? 16.422 -19.688 1.281 1 93.06 130 ASP B O 1
ATOM 2119 N N . PHE B 1 131 ? 15.461 -19.109 3.174 1 87.75 131 PHE B N 1
ATOM 2120 C CA . PHE B 1 131 ? 16.672 -18.516 3.742 1 87.75 131 PHE B CA 1
ATOM 2121 C C . PHE B 1 131 ? 17.719 -19.578 4.027 1 87.75 131 PHE B C 1
ATOM 2123 O O . PHE B 1 131 ? 18.891 -19.266 4.258 1 87.75 131 PHE B O 1
ATOM 2130 N N . SER B 1 132 ? 17.312 -20.797 4.062 1 89 132 SER B N 1
ATOM 2131 C CA . SER B 1 132 ? 18.297 -21.859 4.227 1 89 132 SER B CA 1
ATOM 2132 C C . SER B 1 132 ? 19.234 -21.938 3.031 1 89 132 SER B C 1
ATOM 2134 O O . SER B 1 132 ? 20.312 -22.531 3.119 1 89 132 SER B O 1
ATOM 2136 N N . LYS B 1 133 ? 18.828 -21.391 1.925 1 85.5 133 LYS B N 1
ATOM 2137 C CA . LYS B 1 133 ? 19.641 -21.406 0.708 1 85.5 133 LYS B CA 1
ATOM 2138 C C . LYS B 1 133 ? 20.562 -20.188 0.65 1 85.5 133 LYS B C 1
ATOM 2140 O O . LYS B 1 133 ? 21.375 -20.062 -0.271 1 85.5 133 LYS B O 1
ATOM 2145 N N . LEU B 1 134 ? 20.234 -19.141 1.513 1 75.88 134 LEU B N 1
ATOM 2146 C CA . LEU B 1 134 ? 21.125 -18 1.572 1 75.88 134 LEU B CA 1
ATOM 2147 C C . LEU B 1 134 ? 22.5 -18.406 2.096 1 75.88 134 LEU B C 1
ATOM 2149 O O . LEU B 1 134 ? 23.5 -17.734 1.816 1 75.88 134 LEU B O 1
ATOM 2153 N N . SER B 1 135 ? 22.922 -19.656 2.465 1 56.44 135 SER B N 1
ATOM 2154 C CA . SER B 1 135 ? 24.234 -20.062 2.955 1 56.44 135 SER B CA 1
ATOM 2155 C C . SER B 1 135 ? 25.328 -19.672 1.978 1 56.44 135 SER B C 1
ATOM 2157 O O . SER B 1 135 ? 25.125 -19.672 0.763 1 56.44 135 SER B O 1
#

Secondary structure (DSSP, 8-state):
----EEEEEEES-HHHHHHHHHHTT-EEEEEEEETTEEEEEETTTTEEEEEEEHHHHHHHHTSEEP-TTTEES-EEEEE-SSHHHHHHHHHHHHHHT-EEEEEEEEETTTEEEEEEE-TT--EEEEEEE-GGG--/----EEEEEEES-HHHHHHHHHHTT-EEEEEEEETTEEEEEETTTTEEEEEEEHHHHHHHHTSEEP-TTTEES-EEEEE-SSHHHHHHHHHHHHHTT-EEEEEEEEETTTEEEEEEE-TT--EEEEEEE-GGG--